Protein AF-A0A852HPK3-F1 (afdb_monomer)

Radius of gyration: 16.57 Å; Cα contacts (8 Å, |Δi|>4): 303; chains: 1; bounding box: 47×32×44 Å

Secondary structure (DSSP, 8-state):
--EEEETTEEEEHHHHTB-S-TT--EEEE--SHHHHHHHHIIIIIIIIIII--TTTSPPPPPPPTT-EEEEEEETTEEEEEEEEEPTTSBSSSSS--B-SS-EEEEEEE-GGGTTSSHHHHHHHHHHHHTTT-S-EEEESSPPHHHHHHHHHHHHH-GGGTTTEEEE-TT--GGGEEESGGG-

Sequence (183 aa):
VLAVYLSQRWWPVEDVVKTADPARDGLVLVQTFGERIVLFVLNCIVFGMLEGSSANDAFFLPHSATERAKILWRNGEAAAFYSVKMKGSLCDGTTSQCYLLPVLDTIFVRRKCRRGGLGMKMLHDFCQSFLAEDALGISCPISAAMYQVCQKFLQAHPEEQKRLWEVEAPGDWSQRVNIWLKI

Structure (mmCIF, N/CA/C/O backbone):
data_AF-A0A852HPK3-F1
#
_entry.id   AF-A0A852HPK3-F1
#
loop_
_atom_site.group_PDB
_atom_site.id
_atom_site.type_symbol
_atom_site.label_atom_id
_atom_site.label_alt_id
_atom_site.label_comp_id
_atom_site.label_asym_id
_atom_site.label_entity_id
_atom_site.label_seq_id
_atom_site.pdbx_PDB_ins_code
_atom_site.Cartn_x
_atom_site.Cartn_y
_atom_site.Cartn_z
_atom_site.occupancy
_atom_site.B_iso_or_equiv
_atom_site.auth_seq_id
_atom_site.auth_comp_id
_atom_site.auth_asym_id
_atom_site.auth_atom_id
_atom_site.pdbx_PDB_model_num
ATOM 1 N N . VAL A 1 1 ? 18.504 12.927 -16.263 1.00 73.69 1 VAL A N 1
ATOM 2 C CA . VAL A 1 1 ? 17.880 11.597 -16.476 1.00 73.69 1 VAL A CA 1
ATOM 3 C C . VAL A 1 1 ? 18.190 10.749 -15.256 1.00 73.69 1 VAL A C 1
ATOM 5 O O . VAL A 1 1 ? 19.346 10.743 -14.857 1.00 73.69 1 VAL A O 1
ATOM 8 N N . LEU A 1 2 ? 17.190 10.119 -14.633 1.00 88.81 2 LEU A N 1
ATOM 9 C CA . LEU A 1 2 ? 17.385 9.254 -13.463 1.00 88.81 2 LEU A CA 1
ATOM 10 C C . LEU A 1 2 ? 17.336 7.782 -13.894 1.00 88.81 2 LEU A C 1
ATOM 12 O O . LEU A 1 2 ? 16.459 7.400 -14.672 1.00 88.81 2 LEU A O 1
ATOM 16 N N . ALA A 1 3 ? 18.274 6.976 -13.404 1.00 92.88 3 ALA A N 1
ATOM 17 C CA . ALA A 1 3 ? 18.409 5.565 -13.747 1.00 92.88 3 ALA A CA 1
ATOM 18 C C . ALA A 1 3 ? 18.862 4.745 -12.531 1.00 92.88 3 ALA A C 1
ATOM 20 O O . ALA A 1 3 ? 19.503 5.275 -11.624 1.00 92.88 3 ALA A O 1
ATOM 21 N N . VAL A 1 4 ? 18.546 3.450 -12.531 1.00 93.19 4 VAL A N 1
ATOM 22 C CA . VAL A 1 4 ? 18.939 2.490 -11.490 1.00 93.19 4 VAL A CA 1
ATOM 23 C C . VAL A 1 4 ? 19.946 1.506 -12.082 1.00 93.19 4 VAL A C 1
ATOM 25 O O . VAL A 1 4 ? 19.710 0.949 -13.154 1.00 93.19 4 VAL A O 1
ATOM 28 N N . TYR A 1 5 ? 21.073 1.287 -11.404 1.00 94.25 5 TYR A N 1
ATOM 29 C CA . TYR A 1 5 ? 22.056 0.284 -11.815 1.00 94.25 5 TYR A CA 1
ATOM 30 C C . TYR A 1 5 ? 21.663 -1.090 -11.268 1.00 94.25 5 TYR A C 1
ATOM 32 O O . TYR A 1 5 ? 21.702 -1.311 -10.059 1.00 94.25 5 TYR A O 1
ATOM 40 N N . LEU A 1 6 ? 21.267 -2.012 -12.147 1.00 92.50 6 LEU A N 1
ATOM 41 C CA . LEU A 1 6 ? 20.810 -3.357 -11.787 1.00 92.50 6 LEU A CA 1
ATOM 42 C C . LEU A 1 6 ? 21.418 -4.382 -12.743 1.00 92.50 6 LEU A C 1
ATOM 44 O O . LEU A 1 6 ? 21.322 -4.233 -13.961 1.00 92.50 6 LEU A O 1
ATOM 48 N N . SER A 1 7 ? 22.008 -5.446 -12.194 1.00 91.06 7 SER A N 1
ATOM 49 C CA . SER A 1 7 ? 22.593 -6.551 -12.972 1.00 91.06 7 SER A CA 1
ATOM 50 C C . SER A 1 7 ? 23.595 -6.083 -14.038 1.00 91.06 7 SER A C 1
ATOM 52 O O . SER A 1 7 ? 23.489 -6.452 -15.203 1.00 91.06 7 SER A O 1
ATOM 54 N N . GLN A 1 8 ? 24.564 -5.260 -13.625 1.00 95.00 8 GLN A N 1
ATOM 55 C CA . GLN A 1 8 ? 25.641 -4.729 -14.474 1.00 95.00 8 GLN A CA 1
ATOM 56 C C . GLN A 1 8 ? 25.190 -3.819 -15.635 1.00 95.00 8 GLN A C 1
ATOM 58 O O . GLN A 1 8 ? 25.908 -3.655 -16.618 1.00 95.00 8 GLN A O 1
ATOM 63 N N . ARG A 1 9 ? 24.001 -3.210 -15.540 1.00 96.00 9 ARG A N 1
ATOM 64 C CA . ARG A 1 9 ? 23.510 -2.238 -16.527 1.00 96.00 9 ARG A CA 1
ATOM 65 C C . ARG A 1 9 ? 22.686 -1.126 -15.886 1.00 96.00 9 ARG A C 1
ATOM 67 O O . ARG A 1 9 ? 22.060 -1.317 -14.844 1.00 96.00 9 ARG A O 1
ATOM 74 N N . TRP A 1 10 ? 22.665 0.029 -16.544 1.00 96.38 10 TRP A N 1
ATOM 75 C CA . TRP A 1 10 ? 21.801 1.153 -16.190 1.00 96.38 10 TRP A CA 1
ATOM 76 C C . TRP A 1 10 ? 20.412 0.981 -16.796 1.00 96.38 10 TRP A C 1
ATOM 78 O O . TRP A 1 10 ? 20.284 0.717 -17.991 1.00 96.38 10 TRP A O 1
ATOM 88 N N . TRP A 1 11 ? 19.384 1.180 -15.978 1.00 96.25 11 TRP A N 1
ATOM 89 C CA . TRP A 1 11 ? 17.990 1.113 -16.392 1.00 96.25 11 TRP A CA 1
ATOM 90 C C . TRP A 1 11 ? 17.272 2.434 -16.162 1.00 96.25 11 TRP A C 1
ATOM 92 O O . TRP A 1 11 ? 17.317 2.956 -15.043 1.00 96.25 11 TRP A O 1
ATOM 102 N N . PRO A 1 12 ? 16.542 2.952 -17.159 1.00 95.56 12 PRO A N 1
ATOM 103 C CA . PRO A 1 12 ? 15.574 4.011 -16.926 1.00 95.56 12 PRO A CA 1
ATOM 104 C C . PRO A 1 12 ? 14.557 3.581 -15.864 1.00 95.56 12 PRO A C 1
ATOM 106 O O . PRO A 1 12 ? 14.071 2.451 -15.882 1.00 95.56 12 PRO A O 1
ATOM 109 N N . VAL A 1 13 ? 14.193 4.494 -14.959 1.00 94.62 13 VAL A N 1
ATOM 110 C CA . VAL A 1 13 ? 13.184 4.234 -13.911 1.00 94.62 13 VAL A CA 1
ATOM 111 C C . VAL A 1 13 ? 11.878 3.691 -14.504 1.00 94.62 13 VAL A C 1
ATOM 113 O O . VAL A 1 13 ? 11.301 2.750 -13.965 1.00 94.62 13 VAL A O 1
ATOM 116 N N . GLU A 1 14 ? 11.454 4.234 -15.649 1.00 94.06 14 GLU A N 1
ATOM 117 C CA . GLU A 1 14 ? 10.241 3.810 -16.360 1.00 94.06 14 GLU A CA 1
ATOM 118 C C . GLU A 1 14 ? 10.311 2.376 -16.902 1.00 94.06 14 GLU A C 1
ATOM 120 O O . GLU A 1 14 ? 9.268 1.774 -17.128 1.00 94.06 14 GLU A O 1
ATOM 125 N N . ASP A 1 15 ? 11.503 1.812 -17.096 1.00 95.56 15 ASP A N 1
ATOM 126 C CA . ASP A 1 15 ? 11.651 0.424 -17.540 1.00 95.56 15 ASP A CA 1
ATOM 127 C C . ASP A 1 15 ? 11.729 -0.544 -16.361 1.00 95.56 15 ASP A C 1
ATOM 129 O O . ASP A 1 15 ? 11.225 -1.659 -16.461 1.00 95.56 15 ASP A O 1
ATOM 133 N N . VAL A 1 16 ? 12.268 -0.111 -15.215 1.00 96.31 16 VAL A N 1
ATOM 134 C CA . VAL A 1 16 ? 12.298 -0.939 -13.996 1.00 96.31 16 VAL A CA 1
ATOM 135 C C . VAL A 1 16 ? 10.889 -1.230 -13.478 1.00 96.31 16 VAL A C 1
ATOM 137 O O . VAL A 1 16 ? 10.646 -2.305 -12.943 1.00 96.31 16 VAL A O 1
ATOM 140 N N . VAL A 1 17 ? 9.947 -0.297 -13.643 1.00 96.62 17 VAL A N 1
ATOM 141 C CA . VAL A 1 17 ? 8.550 -0.461 -13.194 1.00 96.62 17 VAL A CA 1
ATOM 142 C C . VAL A 1 17 ? 7.670 -1.247 -14.173 1.00 96.62 17 VAL A C 1
ATOM 144 O O . VAL A 1 17 ? 6.464 -1.365 -13.949 1.00 96.62 17 VAL A O 1
ATOM 147 N N . LYS A 1 18 ? 8.243 -1.789 -15.252 1.00 96.69 18 LYS A N 1
ATOM 148 C CA . LYS A 1 18 ? 7.555 -2.668 -16.201 1.00 96.69 18 LYS A CA 1
ATOM 149 C C . LYS A 1 18 ? 7.953 -4.119 -15.971 1.00 96.69 18 LYS A C 1
ATOM 151 O O . LYS A 1 18 ? 9.024 -4.428 -15.455 1.00 96.69 18 LYS A O 1
ATOM 156 N N . THR A 1 19 ? 7.086 -5.026 -16.388 1.00 95.06 19 THR A N 1
ATOM 157 C CA . THR A 1 19 ? 7.374 -6.455 -16.455 1.00 95.06 19 THR A CA 1
ATOM 158 C C . THR A 1 19 ? 7.455 -6.922 -17.908 1.00 95.06 19 THR A C 1
ATOM 160 O O . THR A 1 19 ? 6.961 -6.256 -18.816 1.0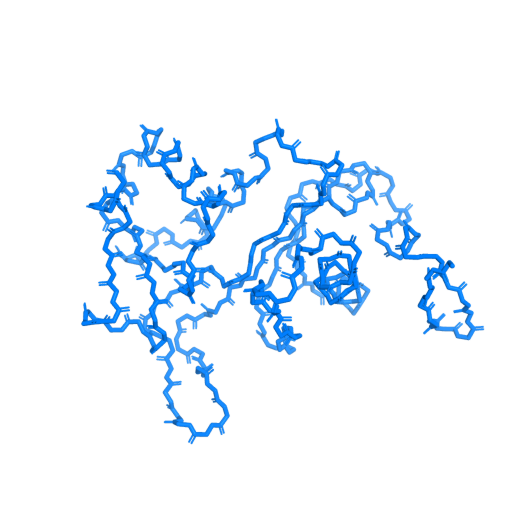0 95.06 19 THR A O 1
ATOM 163 N N . ALA A 1 20 ? 8.091 -8.071 -18.132 1.00 93.06 20 ALA A N 1
ATOM 164 C CA . ALA A 1 20 ? 8.151 -8.706 -19.445 1.00 93.06 20 ALA A CA 1
ATOM 165 C C . ALA A 1 20 ? 6.804 -9.317 -19.874 1.00 93.06 20 ALA A C 1
ATOM 167 O O . ALA A 1 20 ? 6.625 -9.599 -21.053 1.00 93.06 20 ALA A O 1
ATOM 168 N N . ASP A 1 21 ? 5.879 -9.524 -18.931 1.00 94.81 21 ASP A N 1
ATOM 169 C CA . ASP A 1 21 ? 4.526 -10.003 -19.205 1.00 94.81 21 ASP A CA 1
ATOM 170 C C . ASP A 1 21 ? 3.560 -8.818 -19.420 1.00 94.81 21 ASP A C 1
ATOM 172 O O . ASP A 1 21 ? 3.122 -8.197 -18.445 1.00 94.81 21 ASP A O 1
ATOM 176 N N . PRO A 1 22 ? 3.191 -8.486 -20.672 1.00 91.56 22 PRO A N 1
ATOM 177 C CA . PRO A 1 22 ? 2.287 -7.373 -20.953 1.00 91.56 22 PRO A CA 1
ATOM 178 C C . PRO A 1 22 ? 0.850 -7.632 -20.477 1.00 91.56 22 PRO A C 1
ATOM 180 O O . PRO A 1 22 ? 0.078 -6.681 -20.350 1.00 91.56 22 PRO A O 1
ATOM 183 N N . ALA A 1 23 ? 0.480 -8.889 -20.206 1.00 95.19 23 ALA A N 1
ATOM 184 C CA . ALA A 1 23 ? -0.840 -9.252 -19.697 1.00 95.19 23 ALA A CA 1
ATOM 185 C C . ALA A 1 23 ? -0.943 -9.113 -18.169 1.00 95.19 23 ALA A C 1
ATOM 187 O O . ALA A 1 23 ? -2.038 -9.235 -17.616 1.00 95.19 23 ALA A O 1
ATOM 188 N N . ARG A 1 24 ? 0.169 -8.831 -17.475 1.00 96.69 24 ARG A N 1
ATOM 189 C CA . ARG A 1 24 ? 0.176 -8.659 -16.023 1.00 96.69 24 ARG A CA 1
ATOM 190 C C . ARG A 1 24 ? -0.677 -7.458 -15.615 1.00 96.69 24 ARG A C 1
ATOM 192 O O . ARG A 1 24 ? -0.368 -6.310 -15.943 1.00 96.69 24 ARG A O 1
ATOM 199 N N . ASP A 1 25 ? -1.731 -7.730 -14.857 1.00 96.81 25 ASP A N 1
ATOM 200 C CA . ASP A 1 25 ? -2.730 -6.749 -14.438 1.00 96.81 25 ASP A CA 1
ATOM 201 C C . ASP A 1 25 ? -3.251 -7.065 -13.025 1.00 96.81 25 ASP A C 1
ATOM 203 O O . ASP A 1 25 ? -3.097 -8.175 -12.510 1.00 96.81 25 ASP A O 1
ATOM 207 N N . GLY A 1 26 ? -3.870 -6.078 -12.382 1.00 97.56 26 GLY A N 1
ATOM 208 C CA . GLY A 1 26 ? -4.493 -6.242 -11.069 1.00 97.56 26 GLY A CA 1
ATOM 209 C C . GLY A 1 26 ? -3.531 -6.153 -9.879 1.00 97.56 26 GLY A C 1
ATOM 210 O O . GLY A 1 26 ? -2.357 -5.803 -10.006 1.00 97.56 26 GLY A O 1
ATOM 211 N N . LEU A 1 27 ? -4.079 -6.376 -8.679 1.00 97.88 27 LEU A N 1
ATOM 212 C CA . LEU A 1 27 ? -3.334 -6.300 -7.420 1.00 97.88 27 LEU A CA 1
ATOM 213 C C . LEU A 1 27 ? -2.612 -7.615 -7.162 1.00 97.88 27 LEU A C 1
ATOM 215 O O . LEU A 1 27 ? -3.247 -8.643 -6.944 1.00 97.88 27 LEU A O 1
ATOM 219 N N . VAL A 1 28 ? -1.284 -7.563 -7.149 1.00 97.56 28 VAL A N 1
ATOM 220 C CA . VAL A 1 28 ? -0.431 -8.739 -6.970 1.00 97.56 28 VAL A CA 1
ATOM 221 C C . VAL A 1 28 ? 0.415 -8.572 -5.716 1.00 97.56 28 VAL A C 1
ATOM 223 O O . VAL A 1 28 ? 1.039 -7.530 -5.511 1.00 97.56 28 VAL A O 1
ATOM 226 N N . LEU A 1 29 ? 0.434 -9.607 -4.876 1.00 97.25 29 LEU A N 1
ATOM 227 C CA . LEU A 1 29 ? 1.288 -9.676 -3.693 1.00 97.25 29 LEU A CA 1
ATOM 228 C C . LEU A 1 29 ? 2.766 -9.666 -4.098 1.00 97.25 29 LEU A C 1
ATOM 230 O O . LEU A 1 29 ? 3.167 -10.408 -4.986 1.00 97.25 29 LEU A O 1
ATOM 234 N N . VAL A 1 30 ? 3.573 -8.852 -3.420 1.00 96.44 30 VAL A N 1
ATOM 235 C CA . VAL A 1 30 ? 5.028 -8.828 -3.605 1.00 96.44 30 VAL A CA 1
ATOM 236 C C . VAL A 1 30 ? 5.633 -10.082 -2.976 1.00 96.44 30 VAL A C 1
ATOM 238 O O . VAL A 1 30 ? 5.586 -10.256 -1.758 1.00 96.44 30 VAL A O 1
ATOM 241 N N . GLN A 1 31 ? 6.202 -10.955 -3.803 1.00 93.81 31 GLN A N 1
ATOM 242 C CA . GLN A 1 31 ? 6.802 -12.229 -3.390 1.00 93.81 31 GLN A CA 1
ATOM 243 C C . GLN A 1 31 ? 8.237 -12.384 -3.898 1.00 93.81 31 GLN A C 1
ATOM 245 O O . GLN A 1 31 ? 9.078 -12.982 -3.230 1.00 93.81 31 GLN A O 1
ATOM 250 N N . THR A 1 32 ? 8.533 -11.832 -5.070 1.00 93.31 32 THR A N 1
ATOM 251 C CA . THR A 1 32 ? 9.825 -11.983 -5.737 1.00 93.31 32 THR A CA 1
ATOM 252 C C . THR A 1 32 ? 10.769 -10.826 -5.427 1.00 93.31 32 THR A C 1
ATOM 254 O O . THR A 1 32 ? 10.362 -9.706 -5.110 1.00 93.31 32 THR A O 1
ATOM 257 N N . PHE A 1 33 ? 12.069 -11.074 -5.586 1.00 91.38 33 PHE A N 1
ATOM 258 C CA . PHE A 1 33 ? 13.082 -10.025 -5.486 1.00 91.38 33 PHE A CA 1
ATOM 259 C C . PHE A 1 33 ? 12.869 -8.910 -6.525 1.00 91.38 33 PHE A C 1
ATOM 261 O O . PHE A 1 33 ? 13.009 -7.732 -6.204 1.00 91.38 33 PHE A O 1
ATOM 268 N N . GLY A 1 34 ? 12.452 -9.265 -7.746 1.00 93.25 34 GLY A N 1
ATOM 269 C CA . GLY A 1 34 ? 12.126 -8.295 -8.794 1.00 93.25 34 GLY A CA 1
ATOM 270 C C . GLY A 1 34 ? 10.977 -7.365 -8.396 1.00 93.25 34 GLY A C 1
ATOM 271 O O . GLY A 1 34 ? 11.092 -6.152 -8.533 1.00 93.25 34 GLY A O 1
ATOM 272 N N . GLU A 1 35 ? 9.900 -7.898 -7.817 1.00 94.88 35 GLU A N 1
ATOM 273 C CA . GLU A 1 35 ? 8.794 -7.073 -7.308 1.00 94.88 35 GLU A CA 1
ATOM 274 C C . GLU A 1 35 ? 9.221 -6.185 -6.139 1.00 94.88 35 GLU A C 1
ATOM 276 O O . GLU A 1 35 ? 8.738 -5.062 -6.028 1.00 94.88 35 GLU A O 1
ATOM 281 N N . ARG A 1 36 ? 10.156 -6.637 -5.293 1.00 94.00 36 ARG A N 1
ATOM 282 C CA . ARG A 1 36 ? 10.733 -5.782 -4.245 1.00 94.00 36 ARG A CA 1
ATOM 283 C C . ARG A 1 36 ? 11.539 -4.624 -4.822 1.00 94.00 36 ARG A C 1
ATOM 285 O O . ARG A 1 36 ? 11.444 -3.520 -4.295 1.00 94.00 36 ARG A O 1
ATOM 292 N N . ILE A 1 37 ? 12.272 -4.842 -5.916 1.00 94.06 37 ILE A N 1
ATOM 293 C CA . ILE A 1 37 ? 12.932 -3.754 -6.649 1.00 94.06 37 ILE A CA 1
ATOM 294 C C . ILE A 1 37 ? 11.884 -2.780 -7.195 1.00 94.06 37 ILE A C 1
ATOM 296 O O . ILE A 1 37 ? 12.017 -1.577 -6.991 1.00 94.06 37 ILE A O 1
ATOM 300 N N . VAL A 1 38 ? 10.822 -3.275 -7.839 1.00 96.19 38 VAL A N 1
ATOM 301 C CA . VAL A 1 38 ? 9.739 -2.422 -8.364 1.00 96.19 38 VAL A CA 1
ATOM 302 C C . VAL A 1 38 ? 9.104 -1.601 -7.241 1.00 96.19 38 VAL A C 1
ATOM 304 O O . VAL A 1 38 ? 8.955 -0.390 -7.381 1.00 96.19 38 VAL A O 1
ATOM 307 N N . LEU A 1 39 ? 8.781 -2.231 -6.109 1.00 95.75 39 LEU A N 1
ATOM 308 C CA . LEU A 1 39 ? 8.232 -1.565 -4.928 1.00 95.75 39 LEU A CA 1
ATOM 309 C C . LEU A 1 39 ? 9.177 -0.476 -4.401 1.00 95.75 39 LEU A C 1
ATOM 311 O O . LEU A 1 39 ? 8.733 0.635 -4.120 1.00 95.75 39 LEU A O 1
ATOM 315 N N . PHE A 1 40 ? 10.475 -0.774 -4.297 1.00 93.12 40 PHE A N 1
ATOM 316 C CA . PHE A 1 40 ? 11.491 0.194 -3.882 1.00 93.12 40 PHE A CA 1
ATOM 317 C C . PHE A 1 40 ? 11.557 1.388 -4.839 1.00 93.12 40 PHE A C 1
ATOM 319 O O . PHE A 1 40 ? 11.554 2.534 -4.395 1.00 93.12 40 PHE A O 1
ATOM 326 N N . VAL A 1 41 ? 11.562 1.135 -6.150 1.00 94.75 41 VAL A N 1
ATOM 327 C CA . VAL A 1 41 ? 11.579 2.193 -7.165 1.00 94.75 41 VAL A CA 1
ATOM 328 C C . VAL A 1 41 ? 10.311 3.040 -7.093 1.00 94.75 41 VAL A C 1
ATOM 330 O O . VAL A 1 41 ? 10.407 4.263 -7.124 1.00 94.75 41 VAL A O 1
ATOM 333 N N . LEU A 1 42 ? 9.131 2.436 -6.936 1.00 94.75 42 LEU A N 1
ATOM 334 C CA . LEU A 1 42 ? 7.889 3.193 -6.776 1.00 94.75 42 LEU A CA 1
ATOM 335 C C . LEU A 1 42 ? 7.911 4.078 -5.526 1.00 94.75 42 LEU A C 1
ATOM 337 O O . LEU A 1 42 ? 7.502 5.233 -5.600 1.00 94.75 42 LEU A O 1
ATOM 341 N N . ASN A 1 43 ? 8.393 3.550 -4.402 1.00 92.50 43 ASN A N 1
ATOM 342 C CA . ASN A 1 43 ? 8.375 4.244 -3.120 1.00 92.50 43 ASN A CA 1
ATOM 343 C C . ASN A 1 43 ? 9.462 5.320 -3.005 1.00 92.50 43 ASN A C 1
ATOM 345 O O . ASN A 1 43 ? 9.185 6.502 -2.831 1.00 92.50 43 ASN A O 1
ATOM 349 N N . CYS A 1 44 ? 10.724 4.924 -3.123 1.00 89.62 44 CYS A N 1
ATOM 350 C CA . CYS A 1 44 ? 11.843 5.804 -2.812 1.00 89.62 44 CYS A CA 1
ATOM 351 C C . CYS A 1 44 ? 12.180 6.736 -3.976 1.00 89.62 44 CYS A C 1
ATOM 353 O O . CYS A 1 44 ? 12.599 7.866 -3.751 1.00 89.62 44 CYS A O 1
ATOM 355 N N . ILE A 1 45 ? 11.987 6.279 -5.218 1.00 91.56 45 ILE A N 1
ATOM 356 C CA . ILE A 1 45 ? 12.385 7.041 -6.403 1.00 91.56 45 ILE A CA 1
ATOM 357 C C . ILE A 1 45 ? 11.194 7.786 -7.002 1.00 91.56 45 ILE A C 1
ATOM 359 O O . ILE A 1 45 ? 11.208 9.013 -7.082 1.00 91.56 45 ILE A O 1
ATOM 363 N N . VAL A 1 46 ? 10.155 7.067 -7.431 1.00 92.69 46 VAL A N 1
ATOM 364 C CA . VAL A 1 46 ? 9.015 7.688 -8.114 1.00 92.69 46 VAL A CA 1
ATOM 365 C C . VAL A 1 46 ? 8.252 8.581 -7.146 1.00 92.69 46 VAL A C 1
ATOM 367 O O . VAL A 1 46 ? 8.119 9.766 -7.422 1.00 92.69 46 VAL A O 1
ATOM 370 N N . PHE A 1 47 ? 7.806 8.062 -6.003 1.00 89.44 47 PHE A N 1
ATOM 371 C CA . PHE A 1 47 ? 7.175 8.892 -4.981 1.00 89.44 47 PHE A CA 1
ATOM 372 C C . PHE A 1 47 ? 8.189 9.840 -4.328 1.00 89.44 47 PHE A C 1
ATOM 374 O O . PHE A 1 47 ? 8.021 11.051 -4.426 1.00 89.44 47 PHE A O 1
ATOM 381 N N . GLY A 1 48 ? 9.260 9.315 -3.726 1.00 85.12 48 GLY A N 1
ATOM 382 C CA . GLY A 1 48 ? 10.166 10.110 -2.890 1.00 85.12 48 GLY A CA 1
ATOM 383 C C . GLY A 1 48 ? 10.976 11.194 -3.611 1.00 85.12 48 GLY A C 1
ATOM 384 O O . GLY A 1 48 ? 11.334 12.184 -2.982 1.00 85.12 48 GLY A O 1
ATOM 385 N N . MET A 1 49 ? 11.265 11.051 -4.910 1.00 85.94 49 MET A N 1
ATOM 386 C CA . MET A 1 49 ? 12.112 12.010 -5.640 1.00 85.94 49 MET A CA 1
ATOM 387 C C . MET A 1 49 ? 11.422 12.674 -6.833 1.00 85.94 49 MET A C 1
ATOM 389 O O . MET A 1 49 ? 11.674 13.847 -7.100 1.00 85.94 49 MET A O 1
ATOM 393 N N . LEU A 1 50 ? 10.609 11.936 -7.595 1.00 87.19 50 LEU A N 1
ATOM 394 C CA . LEU A 1 50 ? 10.083 12.424 -8.879 1.00 87.19 50 LEU A CA 1
ATOM 395 C C . LEU A 1 50 ? 8.683 13.037 -8.773 1.00 87.19 50 LEU A C 1
ATOM 397 O O . LEU A 1 50 ? 8.370 14.002 -9.471 1.00 87.19 50 LEU A O 1
ATOM 401 N N . GLU A 1 51 ? 7.816 12.458 -7.945 1.00 87.44 51 GLU A N 1
ATOM 402 C CA . GLU A 1 51 ? 6.407 12.836 -7.848 1.00 87.44 51 GLU A CA 1
ATOM 403 C C . GLU A 1 51 ? 6.007 13.474 -6.515 1.00 87.44 51 GLU A C 1
ATOM 405 O O . GLU A 1 51 ? 4.907 14.041 -6.454 1.00 87.44 51 GLU A O 1
ATOM 410 N N . GLY A 1 52 ? 6.855 13.380 -5.490 1.00 69.88 52 GLY A N 1
ATOM 411 C CA . GLY A 1 52 ? 6.655 13.984 -4.176 1.00 69.88 52 GLY A CA 1
ATOM 412 C C . GLY A 1 52 ? 6.581 15.507 -4.251 1.00 69.88 52 GLY A C 1
ATOM 413 O O . GLY A 1 52 ? 7.218 16.137 -5.101 1.00 69.88 52 GLY A O 1
ATOM 414 N N . SER A 1 53 ? 5.754 16.100 -3.394 1.00 56.53 53 SER A N 1
ATOM 415 C CA . SER A 1 53 ? 5.620 17.551 -3.260 1.00 56.53 53 SER A CA 1
ATOM 416 C C . SER A 1 53 ? 6.64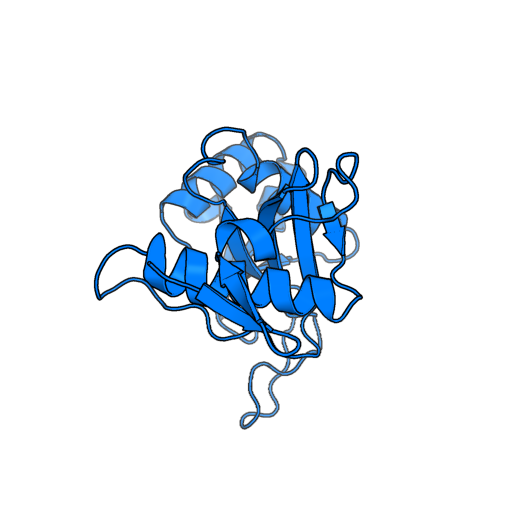6 18.055 -2.234 1.00 56.53 53 SER A C 1
ATOM 418 O O . SER A 1 53 ? 7.017 17.360 -1.299 1.00 56.53 53 SER A O 1
ATOM 420 N N . SER A 1 54 ? 7.170 19.256 -2.461 1.00 51.94 54 SER A N 1
ATOM 421 C CA . SER A 1 54 ? 8.252 19.925 -1.717 1.00 51.94 54 SER A CA 1
ATOM 422 C C . SER A 1 54 ? 8.295 19.729 -0.188 1.00 51.94 54 SER A C 1
ATOM 424 O O . SER A 1 54 ? 7.259 19.838 0.453 1.00 51.94 54 SER A O 1
ATOM 426 N N . ALA A 1 55 ? 9.521 19.625 0.355 1.00 47.09 55 ALA A N 1
ATOM 427 C CA . ALA A 1 55 ? 10.064 19.920 1.705 1.00 47.09 55 ALA A CA 1
ATOM 428 C C . ALA A 1 55 ? 9.325 19.496 3.001 1.00 47.09 55 ALA A C 1
ATOM 430 O O . ALA A 1 55 ? 10.002 19.309 4.007 1.00 47.09 55 ALA A O 1
ATOM 431 N N . ASN A 1 56 ? 8.002 19.335 3.001 1.00 48.41 56 ASN A N 1
ATOM 432 C CA . ASN A 1 56 ? 7.163 19.034 4.167 1.00 48.41 56 ASN A CA 1
ATOM 433 C C . ASN A 1 56 ? 6.324 17.755 4.004 1.00 48.41 56 ASN A C 1
ATOM 435 O O . ASN A 1 56 ? 5.597 17.393 4.927 1.00 48.41 56 ASN A O 1
ATOM 439 N N . ASP A 1 57 ? 6.405 17.071 2.860 1.00 54.81 57 ASP A N 1
ATOM 440 C CA . ASP A 1 57 ? 5.772 15.763 2.702 1.00 54.81 57 ASP A CA 1
ATOM 441 C C . ASP A 1 57 ? 6.616 14.704 3.420 1.00 54.81 57 ASP A C 1
ATOM 443 O O . ASP A 1 57 ? 7.828 14.601 3.211 1.00 54.81 57 ASP A O 1
ATOM 447 N N . ALA A 1 58 ? 5.974 13.914 4.281 1.00 54.03 58 ALA A N 1
ATOM 448 C CA . ALA A 1 58 ? 6.616 12.786 4.937 1.00 54.03 58 ALA A CA 1
ATOM 449 C C . ALA A 1 58 ? 7.194 11.834 3.876 1.00 54.03 58 ALA A C 1
ATOM 451 O O . ALA A 1 58 ? 6.471 11.306 3.027 1.00 54.03 58 ALA A O 1
ATOM 452 N N . PHE A 1 59 ? 8.508 11.616 3.913 1.00 60.50 59 PHE A N 1
ATOM 453 C CA . PHE A 1 59 ? 9.141 10.587 3.099 1.00 60.50 59 PHE A CA 1
ATOM 454 C C . PHE A 1 59 ? 8.753 9.219 3.654 1.00 60.50 59 PHE A C 1
ATOM 456 O O . PHE A 1 59 ? 8.975 8.939 4.833 1.00 60.50 59 PHE A O 1
ATOM 463 N N . PHE A 1 60 ? 8.220 8.343 2.804 1.00 65.25 60 PHE A N 1
ATOM 464 C CA . PHE A 1 60 ? 8.083 6.942 3.175 1.00 65.25 60 PHE A CA 1
ATOM 465 C C . PHE A 1 60 ? 9.475 6.325 3.270 1.00 65.25 60 PHE A C 1
ATOM 467 O O . PHE A 1 60 ? 10.270 6.370 2.323 1.00 65.25 60 PHE A O 1
ATOM 474 N N . LEU A 1 61 ? 9.769 5.730 4.421 1.00 70.56 61 LEU A N 1
ATOM 475 C CA . LEU A 1 61 ? 10.971 4.932 4.587 1.00 70.56 61 LEU A CA 1
ATOM 476 C C . LEU A 1 61 ? 10.921 3.713 3.650 1.00 70.56 61 LEU A C 1
ATOM 478 O O . LEU A 1 61 ? 9.839 3.266 3.253 1.00 70.56 61 LEU A O 1
ATOM 482 N N . PRO A 1 62 ? 12.078 3.142 3.278 1.00 76.06 62 PRO A N 1
ATOM 483 C CA . PRO A 1 62 ? 12.100 1.850 2.613 1.00 76.06 62 PRO A CA 1
ATOM 484 C C . PRO A 1 62 ? 11.354 0.803 3.451 1.00 76.06 62 PRO A C 1
ATOM 486 O O . PRO A 1 62 ? 11.639 0.631 4.636 1.00 76.06 62 PRO A O 1
ATOM 489 N N . HIS A 1 63 ? 10.416 0.093 2.825 1.00 78.31 63 HIS A N 1
ATOM 490 C CA . HIS A 1 63 ? 9.685 -0.999 3.465 1.00 78.31 63 HIS A CA 1
ATOM 491 C C . HIS A 1 63 ? 10.646 -2.094 3.929 1.00 78.31 63 HIS A C 1
ATOM 493 O O . HIS A 1 63 ? 11.605 -2.434 3.223 1.00 78.31 63 HIS A O 1
ATOM 499 N N . SER A 1 64 ? 10.368 -2.693 5.086 1.00 77.75 64 SER A N 1
ATOM 500 C CA . SER A 1 64 ? 11.199 -3.791 5.573 1.00 77.75 64 SER A CA 1
ATOM 501 C C . SER A 1 64 ? 11.076 -5.024 4.663 1.00 77.75 64 SER A C 1
ATOM 503 O O . SER A 1 64 ? 10.097 -5.219 3.933 1.00 77.75 64 SER A O 1
ATOM 505 N N . ALA A 1 65 ? 12.065 -5.919 4.725 1.00 74.50 65 ALA A N 1
ATOM 506 C CA . ALA A 1 65 ? 12.000 -7.187 3.998 1.00 74.50 65 ALA A CA 1
ATOM 507 C C . ALA A 1 65 ? 10.834 -8.083 4.464 1.00 74.50 65 ALA A C 1
ATOM 509 O O . ALA A 1 65 ? 10.407 -8.964 3.725 1.00 74.50 65 ALA A O 1
ATOM 510 N N . THR A 1 66 ? 10.302 -7.866 5.666 1.00 76.88 66 THR A N 1
ATOM 511 C CA . THR A 1 66 ? 9.193 -8.646 6.234 1.00 76.88 66 THR A CA 1
ATOM 512 C C . THR A 1 66 ? 7.833 -7.984 6.031 1.00 76.88 66 THR A C 1
ATOM 514 O O . THR A 1 66 ? 6.804 -8.625 6.235 1.00 76.88 66 THR A O 1
ATOM 517 N N . GLU A 1 67 ? 7.81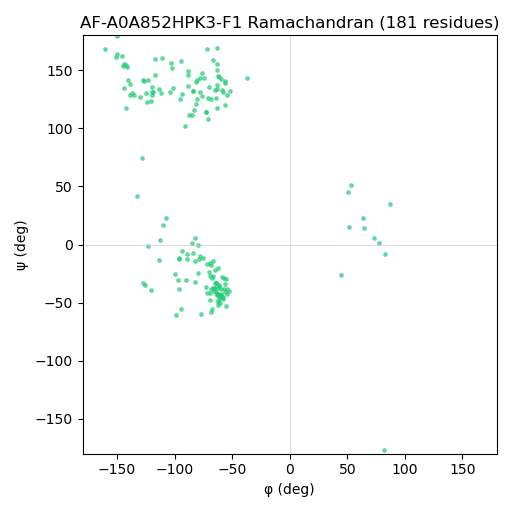1 -6.725 5.597 1.00 86.56 67 GLU A N 1
ATOM 518 C CA . GLU A 1 67 ? 6.583 -5.982 5.365 1.00 86.56 67 GLU A CA 1
ATOM 519 C C . GLU A 1 67 ? 5.826 -6.518 4.147 1.00 86.56 67 GLU A C 1
ATOM 521 O O . GLU A 1 67 ? 6.404 -6.803 3.089 1.00 86.56 67 GLU A O 1
ATOM 526 N N . ARG A 1 68 ? 4.508 -6.669 4.308 1.00 94.06 68 ARG A N 1
ATOM 527 C CA . ARG A 1 68 ? 3.622 -7.158 3.254 1.00 94.06 68 ARG A CA 1
ATOM 528 C C . ARG A 1 68 ? 3.230 -5.987 2.362 1.00 94.06 68 ARG A C 1
ATOM 530 O O . ARG A 1 68 ? 2.794 -4.957 2.856 1.00 94.06 68 ARG A O 1
ATOM 537 N N . ALA A 1 69 ? 3.324 -6.160 1.050 1.00 97.12 69 ALA A N 1
ATOM 538 C CA . ALA A 1 69 ? 2.914 -5.144 0.087 1.00 97.12 69 ALA A CA 1
ATOM 539 C C . ALA A 1 69 ? 2.260 -5.776 -1.140 1.00 97.12 69 ALA A C 1
ATOM 541 O O . ALA A 1 69 ? 2.556 -6.923 -1.489 1.00 97.12 69 ALA A O 1
ATOM 542 N N . LYS A 1 70 ? 1.393 -5.022 -1.815 1.00 98.38 70 LYS A N 1
ATOM 543 C CA . LYS A 1 70 ? 0.867 -5.381 -3.135 1.00 98.38 70 LYS A CA 1
ATOM 544 C C . LYS A 1 70 ? 1.170 -4.278 -4.138 1.00 98.38 70 LYS A C 1
ATOM 546 O O . LYS A 1 70 ? 1.074 -3.094 -3.819 1.00 98.38 70 LYS A O 1
ATOM 551 N N . ILE A 1 71 ? 1.497 -4.678 -5.361 1.00 98.56 71 ILE A N 1
ATOM 552 C CA 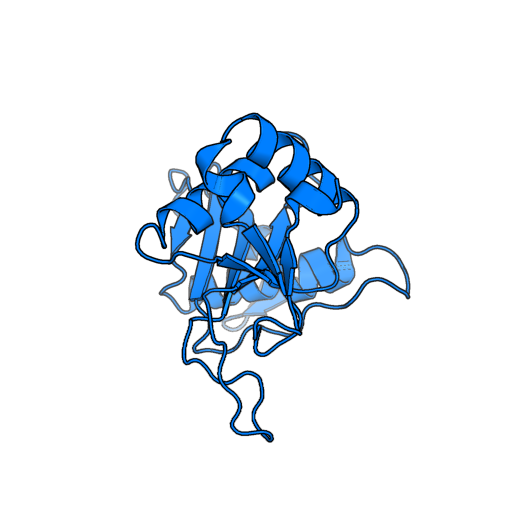. ILE A 1 71 ? 1.650 -3.780 -6.506 1.00 98.56 71 ILE A CA 1
ATOM 553 C C . ILE A 1 71 ? 0.414 -3.935 -7.384 1.00 98.56 71 ILE A C 1
ATOM 555 O O . ILE A 1 71 ? 0.018 -5.053 -7.719 1.00 98.56 71 ILE A O 1
ATOM 559 N N . LEU A 1 72 ? -0.187 -2.813 -7.767 1.00 98.44 72 LEU A N 1
ATOM 560 C CA . LEU A 1 72 ? -1.223 -2.772 -8.785 1.00 98.44 72 LEU A CA 1
ATOM 561 C C . LEU A 1 72 ? -0.565 -2.618 -10.156 1.00 98.44 72 LEU A C 1
ATOM 563 O O . LEU A 1 72 ? -0.028 -1.555 -10.483 1.00 98.44 72 LEU A O 1
ATOM 567 N N . TRP A 1 73 ? -0.653 -3.670 -10.955 1.00 98.25 73 TRP A N 1
ATOM 568 C CA . TRP A 1 73 ? -0.214 -3.688 -12.343 1.00 98.25 73 TRP A CA 1
ATOM 569 C C . TRP A 1 73 ? -1.349 -3.237 -13.258 1.00 98.25 73 TRP A C 1
ATOM 571 O O . TRP A 1 73 ? -2.517 -3.429 -12.923 1.00 98.25 73 TRP A O 1
ATOM 581 N N . ARG A 1 74 ? -1.000 -2.612 -14.384 1.00 96.62 74 ARG A N 1
ATOM 582 C CA . ARG A 1 74 ? -1.887 -2.326 -15.515 1.00 96.62 74 ARG A CA 1
ATOM 583 C C . ARG A 1 74 ? -1.102 -2.508 -16.805 1.00 96.62 74 ARG A C 1
ATOM 585 O O . ARG A 1 74 ? -0.150 -1.766 -17.032 1.00 96.62 74 ARG A O 1
ATOM 592 N N . ASN A 1 75 ? -1.515 -3.451 -17.649 1.00 95.75 75 ASN A N 1
ATOM 593 C CA . ASN A 1 75 ? -0.880 -3.729 -18.946 1.00 95.75 75 ASN A CA 1
ATOM 594 C C . ASN A 1 75 ? 0.649 -3.915 -18.837 1.00 95.75 75 ASN A C 1
ATOM 596 O O . ASN A 1 75 ? 1.415 -3.294 -19.574 1.00 95.75 75 ASN A O 1
ATOM 600 N N . GLY A 1 76 ? 1.100 -4.688 -17.847 1.00 96.94 76 GLY A N 1
ATOM 601 C CA . GLY A 1 76 ? 2.521 -4.941 -17.609 1.00 96.94 76 GLY A CA 1
ATOM 602 C C . GLY A 1 76 ? 3.290 -3.804 -16.924 1.00 96.94 76 GLY A C 1
ATOM 603 O O . GLY A 1 76 ? 4.484 -3.950 -16.673 1.00 96.94 76 GLY A O 1
ATOM 604 N N . GLU A 1 77 ? 2.647 -2.689 -16.572 1.00 97.62 77 GLU A N 1
ATOM 605 C CA . GLU A 1 77 ? 3.285 -1.561 -15.890 1.00 97.62 77 GLU A CA 1
ATOM 606 C C . GLU A 1 77 ? 2.747 -1.378 -14.465 1.00 97.62 77 GLU A C 1
ATOM 608 O O . GLU A 1 77 ? 1.538 -1.389 -14.224 1.00 97.62 77 GLU A O 1
ATOM 613 N N . ALA A 1 78 ? 3.640 -1.180 -13.497 1.00 98.12 78 ALA A N 1
ATOM 614 C CA . ALA A 1 78 ? 3.252 -0.915 -12.121 1.00 98.12 78 ALA A CA 1
ATOM 615 C C . ALA A 1 78 ? 2.677 0.507 -11.988 1.00 98.12 78 ALA A C 1
ATOM 617 O O . ALA A 1 78 ? 3.371 1.511 -12.180 1.00 98.12 78 ALA A O 1
ATOM 618 N N . ALA A 1 79 ? 1.386 0.598 -11.668 1.00 97.81 79 ALA A N 1
ATOM 619 C CA . ALA A 1 79 ? 0.623 1.845 -11.621 1.00 97.81 79 ALA A CA 1
ATOM 620 C C . ALA A 1 79 ? 0.509 2.428 -10.202 1.00 97.81 79 ALA A C 1
ATOM 622 O O . ALA A 1 79 ? 0.391 3.645 -10.027 1.00 97.81 79 ALA A O 1
ATOM 623 N N . ALA A 1 80 ? 0.505 1.561 -9.193 1.00 97.88 80 ALA A N 1
ATOM 624 C CA . ALA A 1 80 ? 0.324 1.914 -7.791 1.00 97.88 80 ALA A CA 1
ATOM 625 C C . ALA A 1 80 ? 0.842 0.790 -6.883 1.00 97.88 80 ALA A C 1
ATOM 627 O O . ALA A 1 80 ? 1.094 -0.322 -7.350 1.00 97.88 80 ALA A O 1
ATOM 628 N N . PHE A 1 81 ? 0.965 1.061 -5.589 1.00 97.94 81 PHE A N 1
ATOM 629 C CA . PHE A 1 81 ? 1.212 0.033 -4.582 1.00 97.94 81 PHE A CA 1
ATOM 630 C C . PHE A 1 81 ? 0.593 0.428 -3.241 1.00 97.94 81 PHE A C 1
ATOM 632 O O . PHE A 1 81 ? 0.279 1.602 -3.012 1.00 97.94 81 PHE A O 1
ATOM 639 N N . TYR A 1 82 ? 0.465 -0.552 -2.351 1.00 97.69 82 TYR A N 1
ATOM 640 C CA . TYR A 1 82 ? 0.278 -0.293 -0.930 1.00 97.69 82 TYR A CA 1
ATOM 641 C C . TYR A 1 82 ? 1.058 -1.302 -0.072 1.00 97.69 82 TYR A C 1
ATOM 643 O O . TYR A 1 82 ? 1.310 -2.429 -0.515 1.00 97.69 82 TYR A O 1
ATOM 651 N N . SER A 1 83 ? 1.440 -0.902 1.140 1.00 96.88 83 SER A N 1
ATOM 652 C CA . SER A 1 83 ? 2.075 -1.745 2.159 1.00 96.88 83 SER A CA 1
ATOM 653 C C . SER A 1 83 ? 1.203 -1.870 3.406 1.00 96.88 83 SER A C 1
ATOM 655 O O . SER A 1 83 ? 0.289 -1.074 3.636 1.00 96.88 83 SER A O 1
ATOM 657 N N . VAL A 1 84 ? 1.461 -2.912 4.193 1.00 96.62 84 VAL A N 1
ATOM 658 C CA . VAL A 1 84 ? 0.719 -3.235 5.409 1.00 96.62 84 VAL A CA 1
ATOM 659 C C . VAL A 1 84 ? 1.682 -3.602 6.529 1.00 96.62 84 VAL A C 1
ATOM 661 O O . VAL A 1 84 ? 2.484 -4.531 6.380 1.00 96.62 84 VAL A O 1
ATOM 664 N N . LYS A 1 85 ? 1.518 -2.959 7.687 1.00 95.12 85 LYS A N 1
ATOM 665 C CA . LYS A 1 85 ? 2.038 -3.466 8.960 1.00 95.12 85 LYS A CA 1
ATOM 666 C C . LYS A 1 85 ? 1.069 -4.507 9.495 1.00 95.12 85 LYS A C 1
ATOM 668 O O . LYS A 1 85 ? -0.118 -4.243 9.689 1.00 95.12 85 LYS A O 1
ATOM 673 N N . MET A 1 86 ? 1.564 -5.722 9.695 1.00 95.50 86 MET A N 1
ATOM 674 C CA . MET A 1 86 ? 0.737 -6.825 10.176 1.00 95.50 86 MET A CA 1
ATOM 675 C C . MET A 1 86 ? 0.523 -6.699 11.684 1.00 95.50 86 MET A C 1
ATOM 677 O O . MET A 1 86 ? 1.451 -6.362 12.418 1.00 95.50 86 MET A O 1
ATOM 681 N N . LYS A 1 87 ? -0.666 -7.057 12.166 1.00 95.44 87 LYS A N 1
ATOM 682 C CA . LYS A 1 87 ? -0.901 -7.268 13.598 1.00 95.44 87 LYS A CA 1
ATOM 683 C C . LYS A 1 87 ? 0.151 -8.227 14.171 1.00 95.44 87 LYS A C 1
ATOM 685 O O . LYS A 1 87 ? 0.432 -9.265 13.574 1.00 95.44 87 LYS A O 1
ATOM 690 N N . GLY A 1 88 ? 0.755 -7.858 15.296 1.00 93.56 88 GLY A N 1
ATOM 691 C CA . GLY A 1 88 ? 1.841 -8.596 15.942 1.00 93.56 88 GLY A CA 1
ATOM 692 C C . GLY A 1 88 ? 3.241 -8.325 15.375 1.00 93.56 88 GLY A C 1
ATOM 693 O O . GLY A 1 88 ? 4.216 -8.771 15.975 1.00 93.56 88 GLY A O 1
ATOM 694 N N . SER A 1 89 ? 3.374 -7.587 14.266 1.00 92.06 89 SER A N 1
ATOM 695 C CA . SER A 1 89 ? 4.688 -7.157 13.763 1.00 92.06 89 SER A CA 1
ATOM 696 C C . SER A 1 89 ? 5.248 -5.995 14.583 1.00 92.06 89 SER A C 1
ATOM 698 O O . SER A 1 89 ? 4.482 -5.179 15.094 1.00 92.06 89 SER A O 1
ATOM 700 N N . LEU A 1 90 ? 6.575 -5.931 14.713 1.00 90.62 90 LEU A N 1
ATOM 701 C CA . LEU A 1 90 ? 7.266 -4.883 15.466 1.00 90.62 90 LEU A CA 1
ATOM 702 C C . LEU A 1 90 ? 7.041 -3.495 14.843 1.00 90.62 90 LEU A C 1
ATOM 704 O O . LEU A 1 90 ? 7.122 -3.336 13.623 1.00 90.62 90 LEU A O 1
ATOM 708 N N . CYS A 1 91 ? 6.788 -2.499 15.693 1.00 87.50 91 CYS A N 1
ATOM 709 C CA . CYS A 1 91 ? 6.620 -1.098 15.301 1.00 87.50 91 CYS A CA 1
ATOM 710 C C . CYS A 1 91 ? 7.953 -0.475 14.890 1.00 87.50 91 CYS A C 1
ATOM 712 O O . CYS A 1 91 ? 8.032 0.226 13.883 1.00 87.50 91 CYS A O 1
ATOM 714 N N . ASP A 1 92 ? 9.001 -0.788 15.646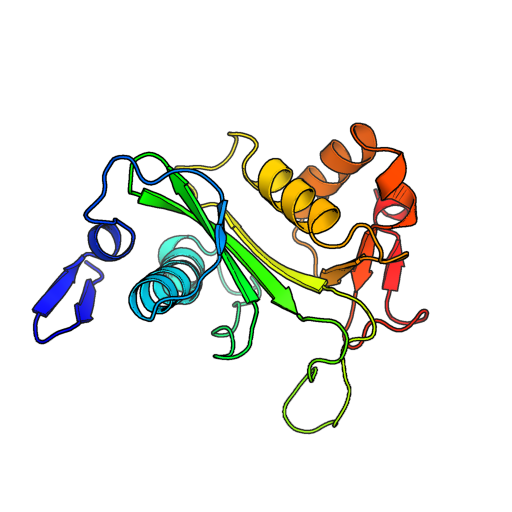 1.00 81.19 92 ASP A N 1
ATOM 715 C CA . ASP A 1 92 ? 10.378 -0.386 15.402 1.00 81.19 92 ASP A CA 1
ATOM 716 C C . ASP A 1 92 ? 11.347 -1.458 15.948 1.00 81.19 92 ASP A C 1
ATOM 718 O O . ASP A 1 92 ? 10.939 -2.495 16.476 1.00 81.19 92 ASP A O 1
ATOM 722 N N . GLY A 1 93 ? 12.652 -1.229 15.786 1.00 73.81 93 GLY A N 1
ATOM 723 C CA . GLY A 1 93 ? 13.689 -2.146 16.266 1.00 73.81 93 GLY A CA 1
ATOM 724 C C . GLY A 1 93 ? 14.097 -1.963 17.733 1.00 73.81 93 GLY A C 1
ATOM 725 O O . GLY A 1 93 ? 15.023 -2.645 18.167 1.00 73.81 93 GLY A O 1
ATOM 726 N N . THR A 1 94 ? 13.489 -1.037 18.482 1.00 72.81 94 THR A N 1
ATOM 727 C CA . THR A 1 94 ? 14.011 -0.561 19.777 1.00 72.81 94 THR A CA 1
ATOM 728 C C . THR A 1 94 ? 13.019 -0.674 20.933 1.00 72.81 94 THR A C 1
ATOM 730 O O . THR A 1 94 ? 13.430 -0.965 22.054 1.00 72.81 94 THR A O 1
ATOM 733 N N . THR A 1 95 ? 11.724 -0.476 20.697 1.00 75.62 95 THR A N 1
ATOM 734 C CA . THR A 1 95 ? 10.683 -0.369 21.731 1.00 75.62 95 THR A CA 1
ATOM 735 C C . THR A 1 95 ? 9.995 -1.698 22.045 1.00 75.62 95 THR A C 1
ATOM 737 O O . THR A 1 95 ? 9.206 -1.768 22.984 1.00 75.62 95 THR A O 1
ATOM 740 N N . SER A 1 96 ? 10.303 -2.774 21.303 1.00 84.12 96 SER A N 1
ATOM 741 C CA . SER A 1 96 ? 9.638 -4.094 21.395 1.00 84.12 96 SER A CA 1
ATOM 742 C C . SER A 1 96 ? 8.103 -4.036 21.298 1.00 84.12 96 SER A C 1
ATOM 744 O O . SER A 1 96 ? 7.423 -5.001 21.644 1.00 84.12 96 SER A O 1
ATOM 746 N N . GLN A 1 97 ? 7.538 -2.916 20.837 1.00 91.25 97 GLN A N 1
ATOM 747 C CA . GLN A 1 97 ? 6.102 -2.754 20.654 1.00 91.25 97 GLN A CA 1
ATOM 748 C C . GLN A 1 97 ? 5.669 -3.401 19.345 1.00 91.25 97 GLN A C 1
ATOM 750 O O . GLN A 1 97 ? 6.355 -3.284 18.330 1.00 91.25 97 GLN A O 1
ATOM 755 N N . CYS A 1 98 ? 4.498 -4.035 19.346 1.00 93.62 98 CYS A N 1
ATOM 756 C CA . CYS A 1 98 ? 3.914 -4.636 18.154 1.00 93.62 98 CYS A CA 1
ATOM 757 C C . CYS A 1 98 ? 2.593 -3.970 17.786 1.00 93.62 98 CYS A C 1
ATOM 759 O O . CYS A 1 98 ? 1.814 -3.615 18.669 1.00 93.62 98 CYS A O 1
ATOM 761 N N . TYR A 1 99 ? 2.311 -3.877 16.487 1.00 95.12 99 TYR A N 1
ATOM 762 C CA . TYR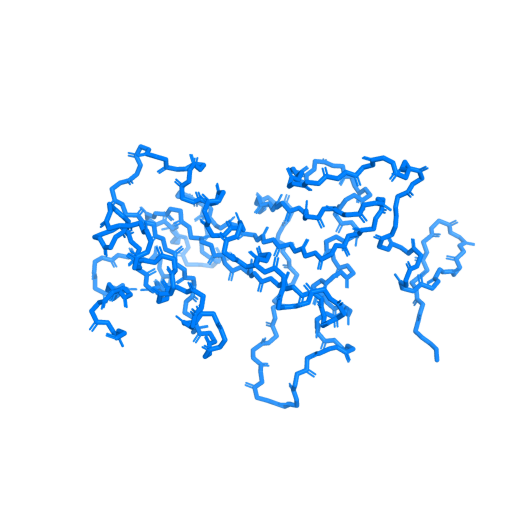 A 1 99 ? 1.028 -3.391 15.988 1.00 95.12 99 TYR A CA 1
ATOM 763 C C . TYR A 1 99 ? -0.128 -4.235 16.529 1.00 95.12 99 TYR A C 1
ATOM 765 O O . TYR A 1 99 ? -0.104 -5.466 16.444 1.00 95.12 99 TYR A O 1
ATOM 773 N N . LEU A 1 100 ? -1.166 -3.582 17.048 1.00 96.50 100 LEU A N 1
ATOM 774 C CA . LEU A 1 100 ? -2.315 -4.252 17.673 1.00 96.50 100 LEU A CA 1
ATOM 775 C C . LEU A 1 100 ? -3.438 -4.596 16.684 1.00 96.50 100 LEU A C 1
ATOM 777 O O . LEU A 1 100 ? -4.366 -5.333 17.017 1.00 96.50 100 LEU A O 1
ATOM 781 N N . LEU A 1 101 ? -3.329 -4.107 15.451 1.00 97.38 101 LEU A N 1
ATOM 782 C CA . LEU A 1 101 ? -4.243 -4.335 14.336 1.00 97.38 101 LEU A CA 1
ATOM 783 C C . LEU A 1 101 ? -3.478 -4.264 13.004 1.00 97.38 101 LEU A C 1
ATOM 785 O O . LEU A 1 101 ? -2.372 -3.721 12.977 1.00 97.38 101 LEU A O 1
ATOM 789 N N . PRO A 1 102 ? -4.019 -4.796 11.894 1.00 97.75 102 PRO A N 1
ATOM 790 C CA . PRO A 1 102 ? -3.442 -4.555 10.576 1.00 97.75 102 PRO A CA 1
ATOM 791 C C . PRO A 1 102 ? -3.546 -3.074 10.205 1.00 97.75 102 PRO A C 1
ATOM 793 O O . PRO A 1 102 ? -4.620 -2.482 10.327 1.00 97.75 102 PRO A O 1
ATOM 796 N N . VAL A 1 103 ? -2.455 -2.490 9.711 1.00 97.62 103 VAL A N 1
ATOM 797 C CA . VAL A 1 103 ? -2.395 -1.073 9.327 1.00 97.62 103 VAL A CA 1
ATOM 798 C C . VAL A 1 103 ? -1.948 -0.943 7.878 1.00 97.62 103 VAL A C 1
ATOM 800 O O . VAL A 1 103 ? -0.875 -1.425 7.522 1.00 97.62 103 VAL A O 1
ATOM 803 N N . LEU A 1 104 ? -2.755 -0.289 7.043 1.00 97.62 104 LEU A N 1
ATOM 804 C CA . LEU A 1 104 ? -2.352 0.175 5.719 1.00 97.62 104 LEU A CA 1
ATOM 805 C C . LEU A 1 104 ? -1.387 1.347 5.906 1.00 97.62 104 LEU A C 1
ATOM 807 O O . LEU A 1 104 ? -1.781 2.427 6.343 1.00 97.62 104 LEU A O 1
ATOM 811 N N . ASP A 1 105 ? -0.115 1.093 5.619 1.00 94.25 105 ASP A N 1
ATOM 812 C CA . ASP A 1 105 ? 0.983 1.955 6.052 1.00 94.25 105 ASP A CA 1
ATOM 813 C C . ASP A 1 105 ? 1.363 2.977 4.997 1.00 94.25 105 ASP A C 1
ATOM 815 O O . ASP A 1 105 ? 1.305 4.184 5.214 1.00 94.25 105 ASP A O 1
ATOM 819 N N . THR A 1 106 ? 1.681 2.478 3.809 1.00 93.44 106 THR A N 1
ATOM 820 C CA . THR A 1 106 ? 1.971 3.306 2.650 1.00 93.44 106 THR A CA 1
ATOM 821 C C . THR A 1 106 ? 0.979 2.981 1.552 1.00 93.44 106 THR A C 1
ATOM 823 O O . THR A 1 106 ? 0.715 1.816 1.263 1.00 93.44 106 THR A O 1
ATOM 826 N N . ILE A 1 107 ? 0.437 4.005 0.899 1.00 95.06 107 ILE A N 1
ATOM 827 C CA . ILE A 1 107 ? -0.393 3.857 -0.295 1.00 95.06 107 ILE A CA 1
ATOM 828 C C . ILE A 1 107 ? -0.036 4.940 -1.294 1.00 95.06 107 ILE A C 1
ATOM 830 O O . ILE A 1 107 ? -0.016 6.130 -0.984 1.00 95.06 107 ILE A O 1
ATOM 834 N N . PHE A 1 108 ? 0.236 4.524 -2.523 1.00 95.44 108 PHE A N 1
ATOM 835 C CA . PHE A 1 108 ? 0.696 5.438 -3.550 1.00 95.44 108 PHE A CA 1
ATOM 836 C C . PHE A 1 108 ? 0.136 5.070 -4.914 1.00 95.44 108 PHE A C 1
ATOM 838 O O . PHE A 1 108 ? 0.180 3.918 -5.339 1.00 95.44 108 PHE A O 1
ATOM 845 N N . VAL A 1 109 ? -0.344 6.087 -5.629 1.00 96.75 109 VAL A N 1
ATOM 846 C CA . VAL A 1 109 ? -0.752 5.992 -7.032 1.00 96.75 109 VAL A CA 1
ATOM 847 C C . VAL A 1 109 ? 0.096 6.962 -7.841 1.00 96.75 109 VAL A C 1
ATOM 849 O O . VAL A 1 109 ? 0.075 8.172 -7.578 1.00 96.75 109 VAL A O 1
ATOM 852 N N . ARG A 1 110 ? 0.784 6.443 -8.861 1.00 95.94 110 ARG A N 1
ATOM 853 C CA . ARG A 1 110 ? 1.586 7.256 -9.784 1.00 95.94 110 ARG A CA 1
ATOM 854 C C . ARG A 1 110 ? 0.731 8.340 -10.415 1.00 95.94 110 ARG A C 1
ATOM 856 O O . ARG A 1 110 ? -0.415 8.088 -10.791 1.00 95.94 110 ARG A O 1
ATOM 863 N N . ARG A 1 111 ? 1.279 9.541 -10.577 1.00 94.06 111 ARG A N 1
ATOM 864 C CA . ARG A 1 111 ? 0.569 10.752 -11.014 1.00 94.06 111 ARG A CA 1
ATOM 865 C C . ARG A 1 111 ? -0.171 10.533 -12.327 1.00 94.06 111 ARG A C 1
ATOM 867 O O . ARG A 1 111 ? -1.342 10.895 -12.420 1.00 94.06 111 ARG A O 1
ATOM 874 N N . LYS A 1 112 ? 0.473 9.860 -13.287 1.00 94.12 112 LYS A N 1
ATOM 875 C CA . LYS A 1 112 ? -0.111 9.509 -14.595 1.00 94.12 112 LYS A CA 1
ATOM 876 C C . LYS A 1 112 ? -1.270 8.500 -14.523 1.00 94.12 112 LYS A C 1
ATOM 878 O O . LYS A 1 112 ? -2.012 8.356 -15.485 1.00 94.12 112 LYS A O 1
ATOM 883 N N . CYS A 1 113 ? -1.448 7.829 -13.385 1.00 95.19 113 CYS A N 1
ATOM 884 C CA . CYS A 1 113 ? -2.478 6.818 -13.136 1.00 95.19 113 CYS A CA 1
ATOM 885 C C . CYS A 1 113 ? -3.539 7.263 -12.105 1.00 95.19 113 CYS A C 1
ATOM 887 O O . CYS A 1 113 ? -4.411 6.471 -11.737 1.00 95.19 113 CYS A O 1
ATOM 889 N N . ARG A 1 114 ? -3.479 8.506 -11.602 1.00 93.81 114 ARG A N 1
ATOM 890 C CA . ARG A 1 114 ? -4.458 9.040 -10.635 1.00 93.81 114 ARG A CA 1
ATOM 891 C C . ARG A 1 114 ? -5.816 9.300 -11.298 1.00 93.81 114 ARG A C 1
ATOM 893 O O . ARG A 1 114 ? -5.945 9.307 -12.515 1.00 93.81 114 ARG A O 1
ATOM 900 N N . ARG A 1 115 ? -6.841 9.544 -10.471 1.00 90.12 115 ARG A N 1
ATOM 901 C CA . ARG A 1 115 ? -8.235 9.836 -10.882 1.00 90.12 115 ARG A CA 1
ATOM 902 C C . ARG A 1 115 ? -8.966 8.688 -11.603 1.00 90.12 115 ARG A C 1
ATOM 904 O O . ARG A 1 115 ? -10.044 8.906 -12.133 1.00 90.12 115 ARG A O 1
ATOM 911 N N . GLY A 1 116 ? -8.430 7.466 -11.557 1.00 91.44 116 GLY A N 1
ATOM 912 C CA . GLY A 1 116 ? -9.067 6.253 -12.093 1.00 91.44 116 GLY A CA 1
ATOM 913 C C . GLY A 1 116 ? -9.600 5.282 -11.032 1.00 91.44 116 GLY A C 1
ATOM 914 O O . GLY A 1 116 ? -9.652 4.087 -11.288 1.00 91.44 116 GLY A O 1
ATOM 915 N N . GLY A 1 117 ? -9.887 5.746 -9.810 1.00 95.31 117 GLY A N 1
ATOM 916 C CA . GLY A 1 117 ? -10.411 4.894 -8.726 1.00 95.31 117 GLY A CA 1
ATOM 917 C C . GLY A 1 117 ? -9.403 3.928 -8.081 1.00 95.31 117 GLY A C 1
ATOM 918 O O . GLY A 1 117 ? -9.781 3.143 -7.217 1.00 95.31 117 GLY A O 1
ATOM 919 N N . LEU A 1 118 ? -8.114 3.992 -8.444 1.00 97.25 118 LEU A N 1
ATOM 920 C CA . LEU A 1 118 ? -7.103 3.029 -7.979 1.00 97.25 118 LEU A CA 1
ATOM 921 C C . LEU A 1 118 ? -6.888 3.037 -6.458 1.00 97.25 118 LEU A C 1
ATOM 923 O O . LEU A 1 118 ? -6.719 1.976 -5.868 1.00 97.25 118 LEU A O 1
ATOM 927 N N . GLY A 1 119 ? -6.939 4.211 -5.818 1.00 97.19 119 GLY A N 1
ATOM 928 C CA . GLY A 1 119 ? -6.844 4.312 -4.356 1.00 97.19 119 GLY A CA 1
ATOM 929 C C . GLY A 1 119 ? -7.999 3.598 -3.651 1.00 97.19 119 GLY A C 1
ATOM 930 O O . GLY A 1 119 ? -7.771 2.835 -2.721 1.00 97.19 119 GLY A O 1
ATOM 931 N N . MET A 1 120 ? -9.225 3.762 -4.161 1.00 97.38 120 MET A N 1
ATOM 932 C CA . MET A 1 120 ? -10.411 3.087 -3.628 1.00 97.38 120 MET A CA 1
ATOM 933 C C . MET A 1 120 ? -10.333 1.571 -3.835 1.00 97.38 120 MET A C 1
ATOM 935 O O . MET A 1 120 ? -10.645 0.814 -2.925 1.00 97.38 120 MET A O 1
ATOM 939 N N . LYS A 1 121 ? -9.833 1.123 -4.997 1.00 98.19 121 LYS A N 1
ATOM 940 C CA . LYS A 1 121 ? -9.592 -0.301 -5.279 1.00 98.19 121 LYS A CA 1
ATOM 941 C C . LYS A 1 121 ? -8.603 -0.926 -4.287 1.00 98.19 121 LYS A C 1
ATOM 943 O O . LYS A 1 121 ? -8.846 -2.031 -3.816 1.00 98.19 121 LYS A O 1
ATOM 948 N N . MET A 1 122 ? -7.509 -0.231 -3.967 1.00 98.56 122 MET A N 1
ATOM 949 C CA . MET A 1 122 ? -6.522 -0.705 -2.987 1.00 98.56 122 MET A CA 1
ATOM 950 C C . MET A 1 122 ? -7.067 -0.698 -1.558 1.00 98.56 122 MET A C 1
ATOM 952 O O . MET A 1 122 ? -6.859 -1.666 -0.835 1.00 98.56 122 MET A O 1
ATOM 956 N N . LEU A 1 123 ? -7.804 0.346 -1.164 1.00 98.44 123 LEU A N 1
ATOM 957 C CA . LEU A 1 123 ? -8.433 0.410 0.158 1.00 98.44 123 LEU A CA 1
ATOM 958 C C . LEU A 1 123 ? -9.470 -0.709 0.346 1.00 98.44 123 LEU A C 1
ATOM 960 O O . LEU A 1 123 ? -9.476 -1.372 1.380 1.00 98.44 123 LEU A O 1
ATOM 964 N N . HIS A 1 124 ? -10.284 -0.974 -0.680 1.00 98.38 124 HIS A N 1
ATOM 965 C CA . HIS A 1 124 ? -11.224 -2.093 -0.685 1.00 98.38 124 HIS A CA 1
ATOM 966 C C . HIS A 1 124 ? -10.501 -3.439 -0.540 1.00 98.38 124 HIS A C 1
ATOM 968 O O . HIS A 1 124 ? -10.844 -4.240 0.324 1.00 98.38 124 HIS A O 1
ATOM 974 N N . ASP A 1 125 ? -9.469 -3.688 -1.352 1.00 98.62 125 ASP A N 1
ATOM 975 C CA . ASP A 1 125 ? -8.682 -4.927 -1.294 1.00 98.62 125 ASP A CA 1
ATOM 976 C C . ASP A 1 125 ? -7.974 -5.125 0.061 1.00 98.62 125 ASP A C 1
ATOM 978 O O . ASP A 1 125 ? -7.893 -6.254 0.554 1.00 98.62 125 ASP A O 1
ATOM 982 N N . PHE A 1 126 ? -7.523 -4.046 0.708 1.00 98.56 126 PHE A N 1
ATOM 983 C CA . PHE A 1 126 ? -7.021 -4.093 2.080 1.00 98.56 126 PHE A CA 1
ATOM 984 C C . PHE A 1 126 ? -8.108 -4.539 3.067 1.00 98.56 126 PHE A C 1
ATOM 986 O O . PHE A 1 126 ? -7.889 -5.516 3.780 1.00 98.56 126 PHE A O 1
ATOM 993 N N . CYS A 1 127 ? -9.289 -3.913 3.060 1.00 98.38 127 CYS A N 1
ATOM 994 C CA . CYS A 1 127 ? -10.380 -4.274 3.977 1.00 98.38 127 CYS A CA 1
ATOM 995 C C . CYS A 1 127 ? -10.825 -5.734 3.798 1.00 98.38 127 CYS A C 1
ATOM 997 O O . CYS A 1 127 ? -10.976 -6.473 4.774 1.00 98.38 127 CYS A O 1
ATOM 999 N N . GLN A 1 128 ? -10.937 -6.184 2.545 1.00 97.81 128 GLN A N 1
ATOM 1000 C CA . GLN A 1 128 ? -11.287 -7.567 2.207 1.00 97.81 128 GLN A CA 1
ATOM 1001 C C . GLN A 1 128 ? -10.199 -8.576 2.605 1.00 97.81 128 GLN A C 1
ATOM 1003 O O . GLN A 1 128 ? -10.500 -9.723 2.927 1.00 97.81 128 GLN A O 1
ATOM 1008 N N . SER A 1 129 ? -8.927 -8.164 2.636 1.00 97.50 129 SER A N 1
ATOM 1009 C CA . SER A 1 129 ? -7.831 -9.035 3.084 1.00 97.50 129 SER A CA 1
ATOM 1010 C C . SER A 1 129 ? -7.882 -9.332 4.593 1.00 97.50 129 SER A C 1
ATOM 1012 O O . SER A 1 129 ? -7.223 -10.268 5.041 1.00 97.50 129 SER A O 1
ATOM 1014 N N . PHE A 1 130 ? -8.656 -8.563 5.368 1.00 97.69 130 PHE A N 1
ATOM 1015 C CA . PHE A 1 130 ? -8.726 -8.645 6.830 1.00 97.69 130 PHE A CA 1
ATOM 1016 C C . PHE A 1 130 ? -10.173 -8.654 7.348 1.00 97.69 130 PHE A C 1
ATOM 1018 O O . PHE A 1 130 ? -10.485 -8.015 8.348 1.00 97.69 130 PHE A O 1
ATOM 1025 N N . LEU A 1 131 ? -11.078 -9.386 6.687 1.00 96.44 131 LEU A N 1
ATOM 1026 C CA . LEU A 1 131 ? -12.500 -9.474 7.071 1.00 96.44 131 LEU A CA 1
ATOM 1027 C C . LEU A 1 131 ? -12.741 -9.929 8.520 1.00 96.44 131 LEU A C 1
ATOM 1029 O O . LEU A 1 131 ? -13.733 -9.533 9.119 1.00 96.44 131 LEU A O 1
ATOM 1033 N N . ALA A 1 132 ? -11.844 -10.746 9.077 1.00 96.50 132 ALA A N 1
ATOM 1034 C CA . ALA A 1 132 ? -11.962 -11.267 10.439 1.00 96.50 132 ALA A CA 1
ATOM 1035 C C . ALA A 1 132 ? -11.572 -10.256 11.535 1.00 96.50 132 ALA A C 1
ATOM 1037 O O . ALA A 1 132 ? -11.767 -10.541 12.712 1.00 96.50 132 ALA A O 1
ATOM 1038 N N . GLU A 1 133 ? -10.988 -9.110 11.177 1.00 97.25 133 GLU A N 1
ATOM 1039 C CA . GLU A 1 133 ? -10.550 -8.104 12.146 1.00 97.25 133 GLU A CA 1
ATOM 1040 C C . GLU A 1 133 ? -11.642 -7.049 12.363 1.00 97.25 133 GLU A C 1
ATOM 1042 O O . GLU A 1 133 ? -12.150 -6.443 11.412 1.00 97.25 133 GLU A O 1
ATOM 1047 N N . ASP A 1 134 ? -11.963 -6.785 13.630 1.00 95.94 134 ASP A N 1
ATOM 1048 C CA . ASP A 1 134 ? -12.964 -5.785 14.023 1.00 95.94 134 ASP A CA 1
ATOM 1049 C C . ASP A 1 134 ? -12.501 -4.342 13.768 1.00 95.94 134 ASP A C 1
ATOM 1051 O O . ASP A 1 134 ? -13.322 -3.436 13.622 1.00 95.94 134 ASP A O 1
ATOM 1055 N N . ALA A 1 135 ? -11.185 -4.122 13.711 1.00 97.56 135 ALA A N 1
ATOM 1056 C CA . ALA A 1 135 ? -10.576 -2.821 13.475 1.00 97.56 135 ALA A CA 1
ATOM 1057 C C . ALA A 1 135 ? -9.388 -2.934 12.515 1.00 97.56 135 ALA A C 1
ATOM 1059 O O . ALA A 1 135 ? -8.550 -3.827 12.634 1.00 97.56 135 ALA A O 1
ATOM 1060 N N . LEU A 1 136 ? -9.304 -1.975 11.599 1.00 98.38 136 LEU A N 1
ATOM 1061 C CA . LEU A 1 136 ? -8.249 -1.802 10.612 1.00 98.38 136 LEU A CA 1
ATOM 1062 C C . LEU A 1 136 ? -7.694 -0.382 10.705 1.00 98.38 136 LEU A C 1
ATOM 1064 O O . LEU A 1 136 ? -8.443 0.580 10.892 1.00 98.38 136 LEU A O 1
ATOM 1068 N N . GLY A 1 137 ? -6.380 -0.255 10.568 1.00 98.00 137 GLY A N 1
ATOM 1069 C CA . GLY A 1 137 ? -5.684 1.022 10.632 1.00 98.00 137 GLY A CA 1
ATOM 1070 C C . GLY A 1 137 ? -5.292 1.567 9.264 1.00 98.00 137 GLY A C 1
ATOM 1071 O O . GLY A 1 137 ? -5.004 0.812 8.337 1.00 98.00 137 GLY A O 1
ATOM 1072 N N . ILE A 1 138 ? -5.202 2.888 9.176 1.00 97.81 138 ILE A N 1
ATOM 1073 C CA . ILE A 1 138 ? -4.413 3.621 8.187 1.00 97.81 138 ILE A CA 1
ATOM 1074 C C . ILE A 1 138 ? -3.395 4.454 8.970 1.00 97.81 138 ILE A C 1
ATOM 1076 O O . ILE A 1 138 ? -3.787 5.163 9.900 1.00 97.81 138 ILE A O 1
ATOM 1080 N N . SER A 1 139 ? -2.110 4.357 8.622 1.00 95.19 139 SER A N 1
ATOM 1081 C CA . SER A 1 139 ? -1.043 5.067 9.341 1.00 95.19 139 SER A CA 1
ATOM 1082 C C . SER A 1 139 ? -1.257 6.586 9.320 1.00 95.19 139 SER A C 1
ATOM 1084 O O . SER A 1 139 ? -1.525 7.182 8.274 1.00 95.19 139 SER A O 1
ATOM 1086 N N . CYS A 1 140 ? -1.123 7.211 10.489 1.00 91.62 140 CYS A N 1
ATOM 1087 C CA . CYS A 1 140 ? -1.069 8.659 10.664 1.00 91.62 140 CYS A CA 1
ATOM 1088 C C . CYS A 1 140 ? 0.300 9.213 10.201 1.00 91.62 140 CYS A C 1
ATOM 1090 O O . CYS A 1 140 ? 1.322 8.570 10.455 1.00 91.62 140 CYS A O 1
ATOM 1092 N N . PRO A 1 141 ? 0.365 10.410 9.582 1.00 91.44 141 PRO A N 1
ATOM 1093 C CA . PRO A 1 141 ? -0.757 11.256 9.172 1.00 91.44 141 PRO A CA 1
ATOM 1094 C C . PRO A 1 141 ? -1.374 10.824 7.835 1.00 91.44 141 PRO A C 1
ATOM 1096 O O . PRO A 1 141 ? -0.670 10.537 6.864 1.00 91.44 141 PRO A O 1
ATOM 1099 N N . ILE A 1 142 ? -2.706 10.873 7.738 1.00 92.38 142 ILE A N 1
ATOM 1100 C CA . ILE A 1 142 ? -3.407 10.637 6.469 1.00 92.38 142 ILE A CA 1
ATOM 1101 C C . ILE A 1 142 ? -3.378 11.908 5.606 1.00 92.38 142 ILE A C 1
ATOM 1103 O O . ILE A 1 142 ? -3.820 12.984 6.009 1.00 92.38 142 ILE A O 1
ATOM 1107 N N . SER A 1 143 ? -2.894 11.786 4.366 1.00 90.50 143 SER A N 1
ATOM 1108 C CA . SER A 1 143 ? -2.901 12.904 3.411 1.00 90.50 143 SER A CA 1
ATOM 1109 C C . SER A 1 143 ? -4.324 13.359 3.054 1.00 90.50 143 SER A C 1
ATOM 1111 O O . SER A 1 143 ? -5.245 12.546 2.963 1.00 90.50 143 SER A O 1
ATOM 1113 N N . ALA A 1 144 ? -4.508 14.645 2.731 1.00 92.12 144 ALA A N 1
ATOM 1114 C CA . ALA A 1 144 ? -5.811 15.178 2.307 1.00 92.12 144 ALA A CA 1
ATOM 1115 C C . ALA A 1 144 ? -6.415 14.405 1.116 1.00 92.12 144 ALA A C 1
ATOM 1117 O O . ALA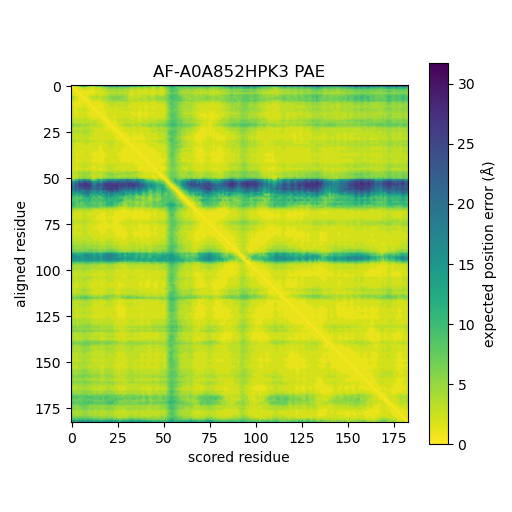 A 1 144 ? -7.615 14.140 1.076 1.00 92.12 144 ALA A O 1
ATOM 1118 N N . ALA A 1 145 ? -5.578 13.986 0.159 1.00 92.31 145 ALA A N 1
ATOM 1119 C CA . ALA A 1 145 ? -6.016 13.171 -0.971 1.00 92.31 145 ALA A CA 1
ATOM 1120 C C . ALA A 1 145 ? -6.514 11.784 -0.535 1.00 92.31 145 ALA A C 1
ATOM 1122 O O . ALA A 1 145 ? -7.489 11.284 -1.097 1.00 92.31 145 ALA A O 1
ATOM 1123 N N . MET A 1 146 ? -5.873 11.171 0.462 1.00 94.62 146 MET A N 1
ATOM 1124 C CA . MET A 1 146 ? -6.308 9.885 1.001 1.00 94.62 146 MET A CA 1
ATOM 1125 C C . MET A 1 146 ? -7.585 10.026 1.837 1.00 94.62 146 MET A C 1
ATOM 1127 O O . MET A 1 146 ? -8.474 9.197 1.689 1.00 94.62 146 MET A O 1
ATOM 1131 N N . TYR A 1 147 ? -7.761 11.111 2.599 1.00 96.06 147 TYR A N 1
ATOM 1132 C CA . TYR A 1 147 ? -9.041 11.403 3.263 1.00 96.06 147 TYR A CA 1
ATOM 1133 C C . TYR A 1 147 ? -10.212 11.470 2.275 1.00 96.06 147 TYR A C 1
ATOM 1135 O O . TYR A 1 147 ? -11.268 10.902 2.535 1.00 96.06 147 TYR A O 1
ATOM 1143 N N . GLN A 1 148 ? -10.014 12.079 1.102 1.00 95.88 148 GLN A N 1
ATOM 1144 C CA . GLN A 1 148 ? -11.026 12.100 0.038 1.00 95.88 148 GLN A CA 1
ATOM 1145 C C . GLN A 1 148 ? -11.340 10.698 -0.516 1.00 95.88 148 GLN A C 1
ATOM 1147 O O . GLN A 1 148 ? -12.473 10.422 -0.913 1.00 95.88 148 GLN A O 1
ATOM 1152 N N . VAL A 1 149 ? -10.349 9.799 -0.553 1.00 97.06 149 VAL A N 1
ATOM 1153 C CA . VAL A 1 149 ? -10.564 8.387 -0.908 1.00 97.06 149 VAL A CA 1
ATOM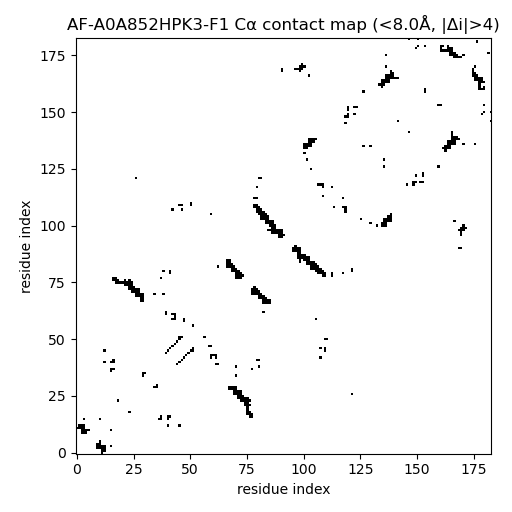 1154 C C . VAL A 1 149 ? -11.346 7.675 0.194 1.00 97.06 149 VAL A C 1
ATOM 1156 O O . VAL A 1 149 ? -12.334 7.014 -0.120 1.00 97.06 149 VAL A O 1
ATOM 1159 N N . CYS A 1 150 ? -10.956 7.845 1.461 1.00 98.06 150 CYS A N 1
ATOM 1160 C CA . CYS A 1 150 ? -11.651 7.274 2.613 1.00 98.06 150 CYS A CA 1
ATOM 1161 C C . CYS A 1 150 ? -13.112 7.725 2.671 1.00 98.06 150 CYS A C 1
ATOM 1163 O O . CYS A 1 150 ? -13.986 6.883 2.831 1.00 98.06 150 CYS A O 1
ATOM 1165 N N . GLN A 1 151 ? -13.395 9.015 2.466 1.00 98.06 151 GLN A N 1
ATOM 1166 C CA . GLN A 1 151 ? -14.759 9.552 2.463 1.00 98.06 151 GLN A CA 1
ATOM 1167 C C . GLN A 1 151 ? 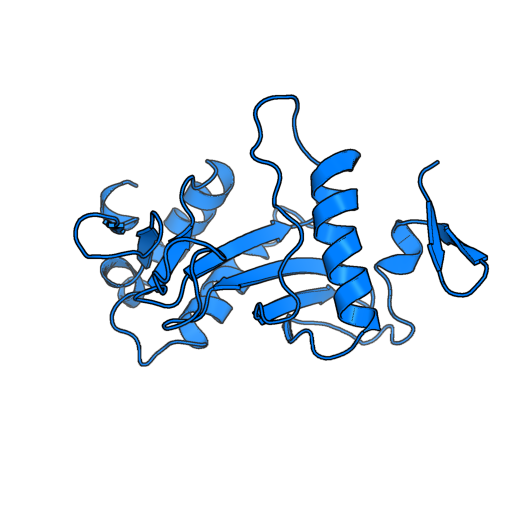-15.643 8.823 1.450 1.00 98.06 151 GLN A C 1
ATOM 1169 O O . GLN A 1 151 ? -16.692 8.294 1.806 1.00 98.06 151 GLN A O 1
ATOM 1174 N N . LYS A 1 152 ? -15.197 8.748 0.191 1.00 97.81 152 LYS A N 1
ATOM 1175 C CA . LYS A 1 152 ? -15.951 8.077 -0.877 1.00 97.81 152 LYS A CA 1
ATOM 1176 C C . LYS A 1 152 ? -16.108 6.583 -0.618 1.00 97.81 152 LYS A C 1
ATOM 1178 O O . LYS A 1 152 ? -17.177 6.032 -0.858 1.00 97.81 152 LYS A O 1
ATOM 1183 N N . PHE A 1 153 ? -15.052 5.938 -0.127 1.00 98.31 153 PHE A N 1
ATOM 1184 C CA . PHE A 1 153 ? -15.076 4.519 0.204 1.00 98.31 153 PHE A CA 1
ATOM 1185 C C . PHE A 1 153 ? -16.085 4.221 1.318 1.00 98.31 153 PHE A C 1
ATOM 1187 O O . PHE A 1 153 ? -16.945 3.369 1.147 1.00 98.31 153 PHE A O 1
ATOM 1194 N N . LEU A 1 154 ? -16.043 4.974 2.417 1.00 98.25 154 LEU A N 1
ATOM 1195 C CA . LEU A 1 154 ? -16.919 4.789 3.576 1.00 98.25 154 LEU A CA 1
ATOM 1196 C C . LEU A 1 154 ? -18.384 5.155 3.299 1.00 98.25 154 LEU A C 1
ATOM 1198 O O . LEU A 1 154 ? -19.284 4.592 3.918 1.00 98.25 154 LEU A O 1
ATOM 1202 N N . GLN A 1 155 ? -18.640 6.063 2.354 1.00 97.88 155 GLN A N 1
ATOM 1203 C CA . GLN A 1 155 ? -19.990 6.318 1.840 1.00 97.88 155 GLN A CA 1
ATOM 1204 C C . GLN A 1 155 ? -20.532 5.130 1.033 1.00 97.88 155 GLN A C 1
ATOM 1206 O O . GLN A 1 155 ? -21.717 4.822 1.126 1.00 97.88 155 GLN A O 1
ATOM 1211 N N . ALA A 1 156 ? -19.679 4.471 0.243 1.00 97.94 156 ALA A N 1
ATOM 1212 C CA . ALA A 1 156 ? -20.056 3.312 -0.565 1.00 97.94 156 ALA A CA 1
ATOM 1213 C C . ALA A 1 156 ? -20.124 2.000 0.240 1.00 97.94 156 ALA A C 1
ATOM 1215 O O . ALA A 1 156 ? -20.848 1.091 -0.158 1.00 97.94 156 ALA A O 1
ATOM 1216 N N . HIS A 1 157 ? -19.400 1.923 1.361 1.00 97.44 157 HIS A N 1
ATOM 1217 C CA . HIS A 1 157 ? -19.255 0.738 2.210 1.00 97.44 157 HIS A CA 1
ATOM 1218 C C . HIS A 1 157 ? -19.570 1.060 3.683 1.00 97.44 157 HIS A C 1
ATOM 1220 O O . HIS A 1 157 ? -18.648 1.176 4.501 1.00 97.44 157 HIS A O 1
ATOM 1226 N N . PRO A 1 158 ? -20.855 1.241 4.055 1.00 96.75 158 PRO A N 1
ATOM 1227 C CA . PRO A 1 158 ? -21.246 1.572 5.427 1.00 96.75 158 PRO A CA 1
ATOM 1228 C C . PRO A 1 158 ? -20.766 0.562 6.476 1.00 96.75 158 PRO A C 1
ATOM 1230 O O . PRO A 1 158 ? -20.506 0.927 7.623 1.00 96.75 158 PRO A O 1
ATOM 1233 N N . GLU A 1 159 ? -20.600 -0.702 6.085 1.00 95.12 159 GLU A N 1
ATOM 1234 C CA . GLU A 1 159 ? -20.058 -1.772 6.921 1.00 95.12 159 GLU A CA 1
ATOM 1235 C C . GLU A 1 159 ? -18.635 -1.484 7.431 1.00 95.12 159 GLU A C 1
ATOM 1237 O O . GLU A 1 159 ? -18.277 -1.923 8.529 1.00 95.12 159 GLU A O 1
ATOM 1242 N N . GLU A 1 160 ? -17.852 -0.692 6.690 1.00 97.88 160 GLU A N 1
ATOM 1243 C CA . GLU A 1 160 ? -16.470 -0.339 7.029 1.00 97.88 160 GLU A CA 1
ATOM 1244 C C . GLU A 1 160 ? -16.354 0.929 7.894 1.00 97.88 160 GLU A C 1
ATOM 1246 O O . GLU A 1 160 ? -15.301 1.174 8.486 1.00 97.88 160 GLU A O 1
ATOM 1251 N N . GLN A 1 161 ? -17.427 1.721 8.047 1.00 97.94 161 GLN A N 1
ATOM 1252 C CA . GLN A 1 161 ? -17.411 2.990 8.804 1.00 97.94 161 GLN A CA 1
ATOM 1253 C C . GLN A 1 161 ? -16.954 2.811 10.253 1.00 97.94 161 GLN A C 1
ATOM 1255 O O . GLN A 1 161 ? -16.201 3.625 10.784 1.00 97.94 161 GLN A O 1
ATOM 1260 N N . LYS A 1 162 ? -17.357 1.708 10.890 1.00 97.00 162 LYS A N 1
ATOM 1261 C CA . LYS A 1 162 ? -16.943 1.372 12.261 1.00 97.00 162 LYS A CA 1
ATOM 1262 C C . LYS A 1 162 ? -15.568 0.693 12.345 1.00 97.00 162 LYS A C 1
ATOM 1264 O O . LYS A 1 162 ? -15.022 0.579 13.440 1.00 97.00 162 LYS A O 1
ATOM 1269 N N . ARG A 1 163 ? -15.027 0.219 11.216 1.00 97.50 163 ARG A N 1
ATOM 1270 C CA . ARG A 1 163 ? -13.824 -0.627 11.157 1.00 97.50 163 ARG A CA 1
ATOM 1271 C C . ARG A 1 163 ? -12.560 0.143 10.801 1.00 97.50 163 ARG A C 1
ATOM 1273 O O . ARG A 1 163 ? -11.494 -0.320 11.179 1.00 97.50 163 ARG A O 1
ATOM 1280 N N . LEU A 1 164 ? -12.649 1.282 10.110 1.00 98.06 164 LEU A N 1
ATOM 1281 C CA . LEU A 1 164 ? -11.476 2.042 9.661 1.00 98.06 164 LEU A CA 1
ATOM 1282 C C . LEU A 1 164 ? -11.080 3.180 10.613 1.00 98.06 164 LEU A C 1
ATOM 1284 O O . LEU A 1 164 ? -11.864 4.087 10.908 1.00 98.06 164 LEU A O 1
ATOM 1288 N N . TRP A 1 165 ? -9.817 3.154 11.038 1.00 98.25 165 TRP A N 1
ATOM 1289 C CA . TRP A 1 165 ? -9.233 4.087 11.999 1.00 98.25 165 TRP A CA 1
ATOM 1290 C C . TRP A 1 165 ? -7.949 4.707 11.447 1.00 98.25 165 TRP A C 1
ATOM 1292 O O . TRP A 1 165 ? -7.152 4.025 10.811 1.00 98.25 165 TRP A O 1
ATOM 1302 N N . GLU A 1 166 ? -7.728 5.992 11.702 1.00 97.62 166 GLU A N 1
ATOM 1303 C CA . GLU A 1 166 ? -6.404 6.596 11.591 1.00 97.62 166 GLU A CA 1
ATOM 1304 C C . GLU A 1 166 ? -5.621 6.208 12.838 1.00 97.62 166 GLU A C 1
ATOM 1306 O O . GLU A 1 166 ? -6.157 6.297 13.944 1.00 97.62 166 GLU A O 1
ATOM 1311 N N . VAL A 1 167 ? -4.392 5.732 12.657 1.00 96.69 167 VAL A N 1
ATOM 1312 C CA . VAL A 1 167 ? -3.640 5.030 13.697 1.00 96.69 167 VAL A CA 1
ATOM 1313 C C . VAL A 1 167 ? -2.243 5.615 13.850 1.00 96.69 167 VAL A C 1
ATOM 1315 O O . VAL A 1 167 ? -1.470 5.664 12.894 1.00 96.69 167 VAL A O 1
ATOM 1318 N N . GLU A 1 168 ? -1.900 5.985 15.079 1.00 95.12 168 GLU A N 1
ATOM 1319 C CA . GLU A 1 168 ? -0.516 6.115 15.531 1.00 95.12 168 GLU A CA 1
ATOM 1320 C C . GLU A 1 168 ? -0.043 4.760 16.072 1.00 95.12 168 GLU A C 1
ATOM 1322 O O . GLU A 1 168 ? -0.779 4.076 16.785 1.00 95.12 168 GLU A O 1
ATOM 1327 N N . ALA A 1 169 ? 1.177 4.338 15.735 1.00 90.44 169 ALA A N 1
ATOM 1328 C CA . ALA A 1 169 ? 1.709 3.061 16.209 1.00 90.44 169 ALA A CA 1
ATOM 1329 C C . ALA A 1 169 ? 1.819 3.029 17.753 1.00 90.44 169 ALA A C 1
ATOM 1331 O O . ALA A 1 169 ? 2.182 4.043 18.355 1.00 90.44 169 ALA A O 1
ATOM 1332 N N . PRO A 1 170 ? 1.566 1.883 18.419 1.00 92.00 170 PRO A N 1
ATOM 1333 C CA . PRO A 1 170 ? 1.143 0.572 17.891 1.00 92.00 170 PRO A CA 1
ATOM 1334 C C . PRO A 1 170 ? -0.353 0.410 17.547 1.00 92.00 170 PRO A C 1
ATOM 1336 O O . PRO A 1 170 ? -0.761 -0.664 17.089 1.00 92.00 170 PRO A O 1
ATOM 1339 N N . GLY A 1 171 ? -1.178 1.435 17.754 1.00 92.50 171 GLY A N 1
ATOM 1340 C CA . GLY A 1 171 ? -2.600 1.427 17.406 1.00 92.50 171 GLY A CA 1
ATOM 1341 C C . GLY A 1 171 ? -3.528 0.871 18.476 1.00 92.50 171 GLY A C 1
ATOM 1342 O O . GLY A 1 171 ? -4.550 0.251 18.158 1.00 92.50 171 GLY A O 1
ATOM 1343 N N . ASP A 1 172 ? -3.185 1.110 19.742 1.00 92.25 172 ASP A N 1
ATOM 1344 C CA . ASP A 1 172 ? -4.108 0.908 20.858 1.00 92.25 172 ASP A CA 1
ATOM 1345 C C . ASP A 1 172 ? -5.333 1.838 20.755 1.00 92.25 172 ASP A C 1
ATOM 1347 O O . ASP A 1 172 ? -5.379 2.764 19.942 1.00 92.25 172 ASP A O 1
ATOM 1351 N N . TRP A 1 173 ? -6.349 1.609 21.583 1.00 89.44 173 TRP A N 1
ATOM 1352 C CA . TRP A 1 173 ? -7.593 2.380 21.602 1.00 89.44 173 TRP A CA 1
ATOM 1353 C C . TRP A 1 173 ? -7.387 3.883 21.800 1.00 89.44 173 TRP A C 1
ATOM 1355 O O . TRP A 1 173 ? -8.139 4.668 21.228 1.00 89.44 173 TRP A O 1
ATOM 1365 N N . SER A 1 174 ? -6.378 4.289 22.574 1.00 93.31 174 SER A N 1
ATOM 1366 C CA . SER A 1 174 ? -6.023 5.700 22.776 1.00 93.31 174 SER A CA 1
ATOM 1367 C C . SER A 1 174 ? -5.216 6.303 21.621 1.00 93.31 174 SER A C 1
ATOM 1369 O O . SER A 1 174 ? -5.064 7.519 21.560 1.00 93.31 174 SER A O 1
ATOM 1371 N N . GLN A 1 175 ? -4.714 5.472 20.706 1.00 94.56 175 GLN A N 1
ATOM 1372 C CA . GLN A 1 175 ? -3.814 5.848 19.611 1.00 94.56 175 GLN A CA 1
ATOM 1373 C C . GLN A 1 175 ? -4.494 5.768 18.247 1.00 94.56 175 GLN A C 1
ATOM 1375 O O . GLN A 1 175 ? -3.840 5.690 17.204 1.00 94.56 175 GLN A O 1
ATOM 1380 N N . ARG A 1 176 ? -5.826 5.726 18.243 1.00 96.31 176 ARG A N 1
ATOM 1381 C CA . ARG A 1 176 ? -6.599 5.615 17.019 1.00 96.31 176 ARG A CA 1
ATOM 1382 C C . ARG A 1 176 ? -7.848 6.466 17.059 1.00 96.31 176 ARG A C 1
ATOM 1384 O O . ARG A 1 176 ? -8.534 6.546 18.074 1.00 96.31 176 ARG A O 1
ATOM 1391 N N . VAL A 1 177 ? -8.169 7.061 15.919 1.00 97.12 177 VAL A N 1
ATOM 1392 C CA . VAL A 1 177 ? -9.368 7.879 15.741 1.00 97.12 177 VAL A CA 1
ATOM 1393 C C . VAL A 1 177 ? -10.160 7.327 14.571 1.00 97.12 177 VAL A C 1
ATOM 1395 O O . VAL A 1 177 ? -9.609 7.063 13.505 1.00 97.12 177 VAL A O 1
ATOM 1398 N N . ASN A 1 178 ? -11.459 7.114 14.768 1.00 97.69 178 ASN A N 1
ATOM 1399 C CA . ASN A 1 178 ? -12.306 6.575 13.714 1.00 97.69 178 ASN A CA 1
ATOM 1400 C C . ASN A 1 178 ? -12.359 7.568 12.543 1.00 97.69 178 ASN A C 1
ATOM 1402 O O . ASN A 1 178 ? -12.682 8.741 12.737 1.00 97.69 178 ASN A O 1
ATOM 1406 N N . ILE A 1 179 ? -12.046 7.098 11.333 1.00 97.75 179 ILE A N 1
ATOM 1407 C CA . ILE A 1 179 ? -11.918 7.970 10.159 1.00 97.75 179 ILE A CA 1
ATOM 1408 C C . ILE A 1 179 ? -13.269 8.573 9.774 1.00 97.75 179 ILE A C 1
ATOM 1410 O O . ILE A 1 179 ? -13.326 9.743 9.409 1.00 97.75 179 ILE A O 1
ATOM 1414 N N . TRP A 1 180 ? -14.358 7.808 9.889 1.00 97.62 180 TRP A N 1
ATOM 1415 C CA . TRP A 1 180 ? -15.702 8.284 9.560 1.00 97.62 180 TRP A CA 1
ATOM 1416 C C . TRP A 1 180 ? -16.129 9.465 10.436 1.00 97.62 180 TRP A C 1
ATOM 1418 O O . TRP A 1 180 ? -16.764 10.388 9.947 1.00 97.62 180 TRP A O 1
ATOM 1428 N N . LEU A 1 181 ? -15.722 9.479 11.709 1.00 95.81 181 LEU A N 1
ATOM 1429 C CA . LEU A 1 181 ? -16.030 10.574 12.635 1.00 95.81 181 LEU A CA 1
ATOM 1430 C C . LEU A 1 181 ? -15.199 11.848 12.391 1.00 95.81 181 LEU A C 1
ATOM 1432 O O . LEU A 1 181 ? -15.500 12.882 12.985 1.00 95.81 181 LEU A O 1
ATOM 1436 N N . LYS A 1 182 ? -14.151 11.784 11.559 1.00 91.00 182 LYS A N 1
ATOM 1437 C CA . LYS A 1 182 ? -13.308 12.938 11.191 1.00 91.00 182 LYS A CA 1
ATOM 1438 C C . LYS A 1 182 ? -13.711 13.601 9.870 1.00 91.00 182 LYS A C 1
ATOM 1440 O O . LYS A 1 182 ? -13.161 14.656 9.552 1.00 91.00 182 LYS A O 1
ATOM 1445 N N . ILE A 1 183 ? -14.568 12.950 9.084 1.00 89.62 183 ILE A N 1
ATOM 1446 C CA . ILE A 1 183 ? -14.918 13.320 7.703 1.00 89.62 183 ILE A CA 1
ATOM 1447 C C . ILE A 1 183 ? -16.242 14.080 7.649 1.00 89.62 183 ILE A C 1
ATOM 1449 O O . ILE A 1 183 ? -17.142 13.769 8.456 1.00 89.62 183 ILE A O 1
#

Foldseek 3Di:
DDWDCDPNDTHDLQVLQFDPQQPDFAKAKDDDPSVLSNVCSVQCPQDVPPVDDDDPDDRDDRDDPPWIKIFGDDRRGGFWMWIKQAAQHDPDDPPSAGANHIEGEDTDGGPVNPPPCVLLVVVVVVCVVPVVDQAYEYEPPDDPVNLVSVVVNCVVPVVCQRHYWHADPSRDPVGTDRSNVVD

Nearest PDB structures (foldseek):
  1s5k-assembly1_B  TM=6.238E-01  e=1.328E-02  Salmonella enterica subsp. enterica serovar Enteritidis
  2vbq-assembly1_A  TM=6.141E-01  e=1.169E-02  Salmonella enterica
  4f0y-assembly1_B  TM=6.300E-01  e=4.198E-02  Acinetobacter haemolyticus
  2q0y-assembly1_A-2  TM=6.043E-01  e=7.454E-01  Cupriavidus pinatubonensis JMP134
  2q04-assembly1_A  TM=4.404E-01  e=2.359E-01  Exiguobacterium sibiricum 255-15

Organism: NCBI:txid237433

Solvent-accessible surface area (backbone atoms only — not comparable to full-atom values): 10461 Å² total; per-residue (Å²): 138,70,65,48,80,55,94,95,40,81,35,49,54,82,58,60,38,40,54,94,50,54,81,41,57,47,79,39,73,62,80,49,73,68,47,48,51,31,52,46,43,48,46,54,43,43,37,57,67,72,66,54,65,77,99,77,61,84,73,71,71,84,77,56,94,84,54,48,37,33,40,28,29,50,68,14,29,61,42,31,39,39,32,34,47,49,54,68,36,67,69,56,98,80,78,79,43,42,20,71,34,41,23,46,57,47,76,49,62,42,78,96,53,54,98,67,58,57,68,44,53,51,54,50,54,52,53,66,75,44,70,88,52,77,51,37,32,32,38,60,82,73,50,74,72,52,49,56,39,49,51,56,44,37,70,76,35,64,84,45,37,83,25,39,23,39,20,42,90,44,40,51,80,92,34,42,45,54,44,57,82,76,104

Mean predicted aligned error: 4.35 Å

pLDDT: mean 91.98, std 9.9, range [47.09, 98.62]

InterPro domains:
  IPR029625 Protein FAM169 [PTHR22442] (1-183)